Protein AF-A0A1Q8QVP6-F1 (afdb_monomer_lite)

pLDDT: mean 84.57, std 11.46, range [39.66, 97.0]

Radius of gyration: 28.81 Å; chains: 1; bounding box: 87×42×77 Å

Sequence (288 aa):
MLKLIISNTQKDEHGQQLAVHVELPAAEETLQKAAGEIGLSDFDNSGYEIIGHSFGKYEDLQNHIPGGANINELNLLAHKFKGFTEEQAEDFMSLLTDCGDITVKDLINKAYYLEDDSYEIWHGVTDLDELGHRFVEEKAPDLPEEIFENIDYEDVGYDVQSNDHGEFTNAGYIRNSNEVVDEVYDGTNLIDLIAKEREKQKSLKSKDGSLSKEDVMIKATIDGLTATAVEKACVLGVEATEDIGELRKTVAELIRFWSLDERWLEQFDMEVQTVMEGTVQQSGMQIN

Foldseek 3Di:
DKKFKKWAPDAPPVRHIFIFIDDALDDQVSQCVRCVSRPHRGQADGRMFGPDIDDDLLRCCVVQAGRSARVLLVNLLRLLVVPDDPVLSVVLSQVVAPDDRDHSLNSNQSSVCSVVVQKDFPFPAAAQLSQLLVVCCVPPVPDDPVVSVVDPSSVSSVVVCVQQVWDGTPRHIMGGPDSDDDRPGPPPCSVVSVVVSVVVVVVVCVVVVDADPVRVVLLVVLVVLLVVLQVLCQPPQPVCPVVNVVSLVVSVCSCVVVVHDCVSSVVSVVSNVVNSVVVVVVVVVPPD

InterPro domains:
  IPR009899 Antirestriction [PF07275] (13-174)
  IPR041893 Antirestriction protein ArdA, domain 3 [G3DSA:1.10.10.1190] (121-176)

Structure (mmCIF, N/CA/C/O backbone):
data_AF-A0A1Q8QVP6-F1
#
_entry.id   AF-A0A1Q8QVP6-F1
#
loop_
_atom_site.group_PDB
_atom_site.id
_atom_site.type_symbol
_atom_site.label_atom_id
_atom_site.label_alt_id
_atom_site.label_comp_id
_atom_site.label_asym_id
_atom_site.label_entity_id
_atom_site.label_seq_id
_atom_site.pdbx_PDB_ins_code
_atom_site.Cartn_x
_atom_site.Cartn_y
_atom_site.Cartn_z
_atom_site.occupancy
_atom_site.B_iso_or_equiv
_atom_site.auth_seq_id
_atom_site.auth_comp_id
_atom_site.auth_asym_id
_atom_site.auth_atom_id
_atom_site.pdbx_PDB_model_num
ATOM 1 N N . MET A 1 1 ? 1.543 -7.885 5.898 1.00 80.62 1 MET A N 1
ATOM 2 C CA . MET A 1 1 ? 1.039 -6.898 6.876 1.00 80.62 1 MET A CA 1
ATOM 3 C C . MET A 1 1 ? 2.228 -6.092 7.336 1.00 80.62 1 MET A C 1
ATOM 5 O O . MET A 1 1 ? 3.244 -6.705 7.645 1.00 80.62 1 MET A O 1
ATOM 9 N N . LEU A 1 2 ? 2.116 -4.767 7.314 1.00 92.12 2 LEU A N 1
ATOM 10 C CA . LEU A 1 2 ? 3.185 -3.875 7.757 1.00 92.12 2 LEU A CA 1
ATOM 11 C C . LEU A 1 2 ? 2.999 -3.635 9.251 1.00 92.12 2 LEU A C 1
ATOM 13 O O . LEU A 1 2 ? 1.900 -3.290 9.677 1.00 92.12 2 LEU A O 1
ATOM 17 N N . LYS A 1 3 ? 4.033 -3.850 10.057 1.00 95.12 3 LYS A N 1
ATOM 18 C CA . LYS A 1 3 ? 3.974 -3.598 11.498 1.00 95.12 3 LYS A CA 1
ATOM 19 C C . LYS A 1 3 ? 4.848 -2.410 11.830 1.00 95.12 3 LYS A C 1
ATOM 21 O O . LYS A 1 3 ? 5.971 -2.332 11.345 1.00 95.12 3 LYS A O 1
ATOM 26 N N . LEU A 1 4 ? 4.338 -1.522 12.668 1.00 95.88 4 LEU A N 1
ATOM 27 C CA . LEU A 1 4 ? 4.992 -0.283 13.064 1.00 95.88 4 LEU A CA 1
ATOM 28 C C . LEU A 1 4 ? 4.988 -0.154 14.588 1.00 95.88 4 LEU A C 1
ATOM 30 O O . LEU A 1 4 ? 4.057 -0.601 15.263 1.00 95.88 4 LEU A O 1
ATOM 34 N N . ILE A 1 5 ? 6.028 0.480 15.119 1.00 96.44 5 ILE A N 1
ATOM 35 C CA . ILE A 1 5 ? 6.085 1.007 16.479 1.00 96.44 5 ILE A CA 1
ATOM 36 C C . ILE A 1 5 ? 6.082 2.522 16.348 1.00 96.44 5 ILE A C 1
ATOM 38 O O . ILE A 1 5 ? 7.025 3.103 15.813 1.00 96.44 5 ILE A O 1
ATOM 42 N N . ILE A 1 6 ? 5.015 3.149 16.825 1.00 95.62 6 ILE A N 1
ATOM 43 C CA . ILE A 1 6 ? 4.796 4.587 16.703 1.00 95.62 6 ILE A CA 1
ATOM 44 C C . ILE A 1 6 ? 4.927 5.198 18.087 1.00 95.62 6 ILE A C 1
ATOM 46 O O . ILE A 1 6 ? 4.271 4.746 19.023 1.00 95.62 6 ILE A O 1
ATOM 50 N N . SER A 1 7 ? 5.762 6.222 18.219 1.00 95.56 7 SER A N 1
ATOM 51 C CA . SER A 1 7 ? 5.951 6.966 19.459 1.00 95.56 7 SER A CA 1
ATOM 52 C C . SER A 1 7 ? 5.411 8.375 19.328 1.00 95.56 7 SER A C 1
ATOM 54 O O . SER A 1 7 ? 5.628 9.030 18.314 1.00 95.56 7 SER A O 1
ATOM 56 N N . ASN A 1 8 ? 4.810 8.898 20.395 1.00 94.44 8 ASN A N 1
ATOM 57 C CA . ASN A 1 8 ? 4.613 10.339 20.508 1.00 94.44 8 ASN A CA 1
ATOM 58 C C . ASN A 1 8 ? 5.993 11.021 20.617 1.00 94.44 8 ASN A C 1
ATOM 60 O O . ASN A 1 8 ? 6.889 10.520 21.307 1.00 94.44 8 ASN A O 1
ATOM 64 N N . THR A 1 9 ? 6.182 12.132 19.906 1.00 92.19 9 THR A N 1
ATOM 65 C CA . THR A 1 9 ? 7.401 12.962 19.977 1.00 92.19 9 THR A CA 1
ATOM 66 C C . THR A 1 9 ? 7.457 13.769 21.270 1.00 92.19 9 THR A C 1
ATOM 68 O O . THR A 1 9 ? 8.537 14.128 21.739 1.00 92.19 9 THR A O 1
ATOM 71 N N . GLN A 1 10 ? 6.295 14.055 21.860 1.00 89.00 10 GLN A N 1
ATOM 72 C CA . GLN A 1 10 ? 6.171 14.692 23.159 1.00 89.00 10 GLN A CA 1
ATOM 73 C C . GLN A 1 10 ? 6.117 13.635 24.260 1.00 89.00 10 GLN A C 1
ATOM 75 O O . GLN A 1 10 ? 5.559 12.549 24.101 1.00 89.00 10 GLN A O 1
ATOM 80 N N . LYS A 1 11 ? 6.700 13.979 25.407 1.00 87.12 11 LYS A N 1
ATOM 81 C CA . LYS A 1 11 ? 6.573 13.188 26.630 1.00 87.12 11 LYS A CA 1
ATOM 82 C C . LYS A 1 11 ? 5.266 13.529 27.331 1.00 87.12 11 LYS A C 1
ATOM 84 O O . LYS A 1 11 ? 4.808 14.669 27.257 1.00 87.12 11 LYS A O 1
ATOM 89 N N . ASP A 1 12 ? 4.707 12.556 28.035 1.00 83.81 12 ASP A N 1
ATOM 90 C CA . ASP A 1 12 ? 3.532 12.774 28.871 1.00 83.81 12 ASP A CA 1
ATOM 91 C C . ASP A 1 12 ? 3.844 13.641 30.110 1.00 83.81 12 ASP A C 1
ATOM 93 O O . ASP A 1 12 ? 4.978 14.076 30.347 1.00 83.81 12 ASP A O 1
ATOM 97 N N . GLU A 1 13 ? 2.824 13.885 30.934 1.00 82.38 13 GLU A N 1
ATOM 98 C CA . GLU A 1 13 ? 2.935 14.662 32.176 1.00 82.38 13 GLU A CA 1
ATOM 99 C C . GLU A 1 13 ? 3.909 14.065 33.213 1.00 82.38 13 GLU A C 1
ATOM 101 O O . GLU A 1 13 ? 4.341 14.760 34.136 1.00 82.38 13 GLU A O 1
ATOM 106 N N . HIS A 1 14 ? 4.302 12.800 33.046 1.00 84.31 14 HIS A N 1
ATOM 107 C CA . HIS A 1 14 ? 5.267 12.088 33.881 1.00 84.31 14 HIS A CA 1
ATOM 108 C C . HIS A 1 14 ? 6.666 12.003 33.249 1.00 84.31 14 HIS A C 1
ATOM 110 O O . HIS A 1 14 ? 7.584 11.439 33.849 1.00 84.31 14 HIS A O 1
ATOM 116 N N . GLY A 1 15 ? 6.867 12.595 32.068 1.00 84.19 15 GLY A N 1
ATOM 117 C CA . GLY A 1 15 ? 8.133 12.547 31.341 1.00 84.19 15 GLY A CA 1
ATOM 118 C C . GLY A 1 15 ? 8.397 11.208 30.642 1.00 84.19 15 GLY A C 1
ATOM 119 O O . GLY A 1 15 ? 9.533 10.971 30.209 1.00 84.19 15 GLY A O 1
ATOM 120 N N . GLN A 1 16 ? 7.388 10.342 30.537 1.00 86.81 16 GLN A N 1
ATOM 121 C CA . GLN A 1 16 ? 7.454 9.072 29.829 1.00 86.81 16 GLN A CA 1
ATOM 122 C C . GLN A 1 16 ? 7.145 9.280 28.343 1.00 86.81 16 GLN A C 1
ATOM 124 O O . GLN A 1 16 ? 6.298 10.084 27.956 1.00 86.81 16 GLN A O 1
ATOM 129 N N . GLN A 1 17 ? 7.879 8.562 27.496 1.00 89.94 17 GLN A N 1
ATOM 130 C CA . GLN A 1 17 ? 7.639 8.537 26.061 1.00 89.94 17 GLN A CA 1
ATOM 131 C C . GLN A 1 17 ? 6.725 7.355 25.745 1.00 89.94 17 GLN A C 1
ATOM 133 O O . GLN A 1 17 ? 7.079 6.205 26.018 1.00 89.94 17 GLN A O 1
ATOM 138 N N . LEU A 1 18 ? 5.524 7.657 25.254 1.00 94.50 18 LEU A N 1
ATOM 139 C CA . LEU A 1 18 ? 4.501 6.661 24.955 1.00 94.50 18 LEU A CA 1
ATOM 140 C C . LEU A 1 18 ? 4.685 6.133 23.534 1.00 94.50 18 LEU A C 1
ATOM 142 O O . LEU A 1 18 ? 4.889 6.915 22.605 1.00 94.50 18 LEU A O 1
ATOM 146 N N . ALA A 1 19 ? 4.578 4.814 23.383 1.00 95.75 19 ALA A N 1
ATOM 147 C CA . ALA A 1 19 ? 4.656 4.129 22.103 1.00 95.75 19 ALA A CA 1
ATOM 148 C C . ALA A 1 19 ? 3.575 3.048 21.985 1.00 95.75 19 ALA A C 1
ATOM 150 O O . ALA A 1 19 ? 3.194 2.435 22.983 1.00 95.75 19 ALA A O 1
ATOM 151 N N . VAL A 1 20 ? 3.113 2.810 20.760 1.00 96.94 20 VAL A N 1
ATOM 152 C CA . VAL A 1 20 ? 2.063 1.845 20.422 1.00 96.94 20 VAL A CA 1
ATOM 153 C C . VAL A 1 20 ? 2.466 1.013 19.211 1.00 96.94 20 VAL A C 1
ATOM 155 O O . VAL A 1 20 ? 3.161 1.483 18.308 1.00 96.94 20 VAL A O 1
ATOM 158 N N . HIS A 1 21 ? 2.021 -0.240 19.197 1.00 96.81 21 HIS A N 1
ATOM 159 C CA . HIS A 1 21 ? 2.148 -1.117 18.041 1.00 96.81 21 HIS A CA 1
ATOM 160 C C . HIS A 1 21 ? 0.944 -0.949 17.119 1.00 96.81 21 HIS A C 1
ATOM 162 O O . HIS A 1 21 ? -0.197 -1.051 17.566 1.00 96.81 21 HIS A O 1
ATOM 168 N N . VAL A 1 22 ? 1.200 -0.758 15.828 1.00 95.25 22 VAL A N 1
ATOM 169 C CA . VAL A 1 22 ? 0.161 -0.671 14.799 1.00 95.25 22 VAL A CA 1
ATOM 170 C C . VAL A 1 22 ? 0.442 -1.701 13.714 1.00 95.25 22 VAL A C 1
ATOM 172 O O . VAL A 1 22 ? 1.568 -1.822 13.232 1.00 95.25 22 VAL A O 1
ATOM 175 N N . GLU A 1 23 ? -0.586 -2.456 13.333 1.00 94.12 23 GLU A N 1
ATOM 176 C CA . GLU A 1 23 ? -0.538 -3.386 12.204 1.00 94.12 23 GLU A CA 1
ATOM 177 C C . GLU A 1 23 ? -1.397 -2.837 11.066 1.00 94.12 23 GLU A C 1
ATOM 179 O O . GLU A 1 23 ? -2.570 -2.542 11.269 1.00 94.12 23 GLU A O 1
ATOM 184 N N . LEU A 1 24 ? -0.812 -2.705 9.876 1.00 92.62 24 LEU A N 1
ATOM 185 C CA . LEU A 1 24 ? -1.465 -2.195 8.677 1.00 92.62 24 LEU A CA 1
ATOM 186 C C . LEU A 1 24 ? -1.683 -3.327 7.644 1.00 92.62 24 LEU A C 1
ATOM 188 O O . LEU A 1 24 ? -0.819 -4.211 7.489 1.00 92.62 24 LEU A O 1
ATOM 192 N N . PRO A 1 25 ? -2.797 -3.298 6.888 1.00 91.62 25 PRO A N 1
ATOM 193 C CA . PRO A 1 25 ? -3.835 -2.266 6.923 1.00 91.62 25 PRO A CA 1
ATOM 194 C C . PRO A 1 25 ? -4.744 -2.359 8.163 1.00 91.62 25 PRO A C 1
ATOM 196 O O . PRO A 1 25 ? -5.068 -3.456 8.615 1.00 91.62 25 PRO A O 1
ATOM 199 N N . ALA A 1 26 ? -5.180 -1.209 8.676 1.00 87.94 26 ALA A N 1
ATOM 200 C CA . ALA A 1 26 ? -6.032 -1.047 9.850 1.00 87.94 26 ALA A CA 1
ATOM 201 C C . ALA A 1 26 ? -7.291 -0.225 9.539 1.00 87.94 26 ALA A C 1
ATOM 203 O O . ALA A 1 26 ? -7.288 0.689 8.706 1.00 87.94 26 ALA A O 1
ATOM 204 N N . ALA A 1 27 ? -8.373 -0.526 10.262 1.00 86.00 27 ALA A N 1
ATOM 205 C CA . ALA A 1 27 ? -9.567 0.307 10.264 1.00 86.00 27 ALA A CA 1
ATOM 206 C C . ALA A 1 27 ? -9.292 1.656 10.947 1.00 86.00 27 ALA A C 1
ATOM 208 O O . ALA A 1 27 ? -8.459 1.760 11.848 1.00 86.00 27 ALA A O 1
ATOM 209 N N . GLU A 1 28 ? -10.045 2.678 10.551 1.00 85.38 28 GLU A N 1
ATOM 210 C CA . GLU A 1 28 ? -9.923 4.039 11.087 1.00 85.38 28 GLU A CA 1
ATOM 211 C C . GLU A 1 28 ? -10.098 4.082 12.607 1.00 85.38 28 GLU A C 1
ATOM 213 O O . GLU A 1 28 ? -9.288 4.678 13.302 1.00 85.38 28 GLU A O 1
ATOM 218 N N . GLU A 1 29 ? -11.068 3.343 13.147 1.00 85.00 29 GLU A N 1
ATOM 219 C CA . GLU A 1 29 ? -11.286 3.228 14.593 1.00 85.00 29 GLU A CA 1
ATOM 220 C C . GLU A 1 29 ? -10.089 2.603 15.325 1.00 85.00 29 GLU A C 1
ATOM 222 O O . GLU A 1 29 ? -9.770 2.983 16.452 1.00 85.00 29 GLU A O 1
ATOM 227 N N . THR A 1 30 ? -9.400 1.648 14.688 1.00 89.81 30 THR A N 1
ATOM 228 C CA . THR A 1 30 ? -8.193 1.024 15.247 1.00 89.81 30 THR A CA 1
ATOM 229 C C . THR A 1 30 ? -7.036 2.017 15.283 1.00 89.81 30 THR A C 1
ATOM 231 O O . THR A 1 30 ? -6.349 2.104 16.299 1.00 89.81 30 THR A O 1
ATOM 234 N N . LEU A 1 31 ? -6.855 2.800 14.216 1.00 91.44 31 LEU A N 1
ATOM 235 C CA . LEU A 1 31 ? -5.852 3.866 14.169 1.00 91.44 31 LEU A CA 1
ATOM 236 C C . LEU A 1 31 ? -6.166 4.977 15.177 1.00 91.44 31 LEU A C 1
ATOM 238 O O . LEU A 1 31 ? -5.282 5.392 15.920 1.00 91.44 31 LEU A O 1
ATOM 242 N N . GLN A 1 32 ? -7.431 5.381 15.279 1.00 91.31 32 GLN A N 1
ATOM 243 C CA . GLN A 1 32 ? -7.917 6.366 16.244 1.00 91.31 32 GLN A CA 1
ATOM 244 C C . GLN A 1 32 ? -7.651 5.920 17.686 1.00 91.31 32 GLN A C 1
ATOM 246 O O . GLN A 1 32 ? -7.175 6.693 18.519 1.00 91.31 32 GLN A O 1
ATOM 251 N N . LYS A 1 33 ? -7.927 4.647 17.990 1.00 92.88 33 LYS A N 1
ATOM 252 C CA . LYS A 1 33 ? -7.638 4.065 19.301 1.00 92.88 33 LYS A CA 1
ATOM 253 C C . LYS A 1 33 ? -6.133 4.042 19.582 1.00 92.88 33 LYS A C 1
ATOM 255 O O . LYS A 1 33 ? -5.728 4.445 20.668 1.00 92.88 33 LYS A O 1
ATOM 260 N N . ALA A 1 34 ? -5.320 3.617 18.614 1.00 94.94 34 ALA A N 1
ATOM 261 C CA . ALA A 1 34 ? -3.866 3.580 18.757 1.00 94.94 34 ALA A CA 1
ATOM 262 C C . ALA A 1 34 ? -3.267 4.980 18.984 1.00 94.94 34 ALA A C 1
ATOM 264 O O . ALA A 1 34 ? -2.403 5.138 19.842 1.00 94.94 34 ALA A O 1
ATOM 265 N N . ALA A 1 35 ? -3.763 6.009 18.287 1.00 94.31 35 ALA A N 1
ATOM 266 C CA . ALA A 1 35 ? -3.373 7.399 18.530 1.00 94.31 35 ALA A CA 1
ATOM 267 C C . ALA A 1 35 ? -3.681 7.824 19.978 1.00 94.31 35 ALA A C 1
ATOM 269 O O . ALA A 1 35 ? -2.819 8.380 20.664 1.00 94.31 35 ALA A O 1
ATOM 270 N N . GLY A 1 36 ? -4.869 7.473 20.483 1.00 93.62 36 GLY A N 1
ATOM 271 C CA . GLY A 1 36 ? -5.269 7.744 21.864 1.00 93.62 36 GLY A CA 1
ATOM 272 C C . GLY A 1 36 ? -4.378 7.074 22.918 1.00 93.62 36 GLY A C 1
ATOM 273 O O . GLY A 1 36 ? -4.109 7.679 23.956 1.00 93.62 36 GLY A O 1
ATOM 274 N N . GLU A 1 37 ? -3.861 5.868 22.654 1.00 93.88 37 GLU A N 1
ATOM 275 C CA . GLU A 1 37 ? -2.951 5.147 23.565 1.00 93.88 37 GLU A CA 1
ATOM 276 C C . GLU A 1 37 ? -1.617 5.876 23.787 1.00 93.88 37 GLU A C 1
ATOM 278 O O . GLU A 1 37 ? -1.003 5.730 24.844 1.00 93.88 37 GLU A O 1
ATOM 283 N N . ILE A 1 38 ? -1.198 6.707 22.828 1.00 94.50 38 ILE A N 1
ATOM 284 C CA . ILE A 1 38 ? -0.002 7.552 22.941 1.00 94.50 38 ILE A CA 1
ATOM 285 C C . ILE A 1 38 ? -0.329 9.034 23.161 1.00 94.50 38 ILE A C 1
ATOM 287 O O . ILE A 1 38 ? 0.548 9.888 23.031 1.00 94.50 38 ILE A O 1
ATOM 291 N N . GLY A 1 39 ? -1.574 9.351 23.529 1.00 91.31 39 GLY A N 1
ATOM 292 C CA . GLY A 1 39 ? -2.000 10.703 23.899 1.00 91.31 39 GLY A CA 1
ATOM 293 C C . GLY A 1 39 ? -2.197 11.661 22.720 1.00 91.31 39 GLY A C 1
ATOM 294 O O . GLY A 1 39 ? -2.085 12.873 22.901 1.00 91.31 39 GLY A O 1
ATOM 295 N N . LEU A 1 40 ? -2.467 11.139 21.522 1.00 91.81 40 LEU A N 1
ATOM 296 C CA . LEU A 1 40 ? -2.760 11.917 20.317 1.00 91.81 40 LEU A CA 1
ATOM 297 C C . LEU A 1 40 ? -4.251 11.846 19.969 1.00 91.81 40 LEU A C 1
ATOM 299 O O . LEU A 1 40 ? -4.934 10.882 20.316 1.00 91.81 40 LEU A O 1
ATOM 303 N N . SER A 1 41 ? -4.762 12.870 19.278 1.00 89.25 41 SER A N 1
ATOM 304 C CA . SER A 1 41 ? -6.135 12.855 18.762 1.00 89.25 41 SER A CA 1
ATOM 305 C C . SER A 1 41 ? -6.281 11.948 17.549 1.00 89.25 41 SER A C 1
ATOM 307 O O . SER A 1 41 ? -7.301 11.292 17.428 1.00 89.25 41 SER A O 1
ATOM 309 N N . ASP A 1 42 ? -5.288 11.920 16.668 1.00 90.00 42 ASP A N 1
ATOM 310 C CA . ASP A 1 42 ? -5.282 11.211 15.385 1.00 90.00 42 ASP A CA 1
ATOM 311 C C . ASP A 1 42 ? -3.832 11.104 14.868 1.00 90.00 42 ASP A C 1
ATOM 313 O O . ASP A 1 42 ? -2.893 11.519 15.554 1.00 90.00 42 ASP A O 1
ATOM 317 N N . PHE A 1 43 ? -3.634 10.564 13.663 1.00 89.31 43 PHE A N 1
ATOM 318 C CA . PHE A 1 43 ? -2.328 10.510 12.991 1.00 89.31 43 PHE A CA 1
ATOM 319 C C . PHE A 1 43 ? -2.187 11.488 11.807 1.00 89.31 43 PHE A C 1
ATOM 321 O O . PHE A 1 43 ? -1.175 11.433 11.106 1.00 89.31 43 PHE A O 1
ATOM 328 N N . ASP A 1 44 ? -3.144 12.395 11.581 1.00 78.75 44 ASP A N 1
ATOM 329 C CA . ASP A 1 44 ? -3.177 13.248 10.383 1.00 78.75 44 ASP A CA 1
ATOM 330 C C . ASP A 1 44 ? -2.318 14.509 10.499 1.00 78.75 44 ASP A C 1
ATOM 332 O O . ASP A 1 44 ? -1.867 15.026 9.484 1.00 78.75 44 ASP A O 1
ATOM 336 N N . ASN A 1 45 ? -2.063 15.011 11.712 1.00 67.38 45 ASN A N 1
ATOM 337 C CA . ASN A 1 45 ? -1.197 16.182 11.948 1.00 67.38 45 ASN A CA 1
ATOM 338 C C . ASN A 1 45 ? -0.511 16.145 13.323 1.00 67.38 45 ASN A C 1
ATOM 340 O O . ASN A 1 45 ? -0.212 17.176 13.934 1.00 67.38 45 ASN A O 1
ATOM 344 N N . SER A 1 46 ? -0.295 14.943 13.842 1.00 70.12 46 SER A N 1
ATOM 345 C CA . SER A 1 46 ? 0.186 14.747 15.202 1.00 70.12 46 SER A CA 1
ATOM 346 C C . SER A 1 46 ? 1.701 14.590 15.261 1.00 70.12 46 SER A C 1
ATOM 348 O O . SER A 1 46 ? 2.320 14.013 14.373 1.00 70.12 46 SER A O 1
ATOM 350 N N . GLY A 1 47 ? 2.315 15.078 16.339 1.00 87.00 47 GLY A N 1
ATOM 351 C CA . GLY A 1 47 ? 3.746 14.912 16.578 1.00 87.00 47 GLY A CA 1
ATOM 352 C C . GLY A 1 47 ? 4.078 13.483 16.999 1.00 87.00 47 GLY A C 1
ATOM 353 O O . GLY A 1 47 ? 4.252 13.238 18.192 1.00 87.00 47 GLY A O 1
ATOM 354 N N . TYR A 1 48 ? 4.189 12.560 16.049 1.00 94.06 48 TYR A N 1
ATOM 355 C CA . TYR A 1 48 ? 4.681 11.197 16.258 1.00 94.06 48 TYR A CA 1
ATOM 356 C C . TYR A 1 48 ? 5.908 10.893 15.396 1.00 94.06 48 TYR A C 1
ATOM 358 O O . TYR A 1 48 ? 6.257 11.641 14.487 1.00 94.06 48 TYR A O 1
ATOM 366 N N . GLU A 1 49 ? 6.556 9.777 15.707 1.00 94.56 49 GLU A N 1
ATOM 367 C CA . GLU A 1 49 ? 7.645 9.205 14.927 1.00 94.56 49 GLU A CA 1
ATOM 368 C C . GLU A 1 49 ? 7.514 7.677 14.898 1.00 94.56 49 GLU A C 1
ATOM 370 O O . GLU A 1 49 ? 7.177 7.040 15.901 1.00 94.56 49 GLU A O 1
ATOM 375 N N . ILE A 1 50 ? 7.784 7.085 13.741 1.00 94.62 50 ILE A N 1
ATOM 376 C CA . ILE A 1 50 ? 7.962 5.650 13.558 1.00 94.62 50 ILE A CA 1
ATOM 377 C C . ILE A 1 50 ? 9.355 5.296 14.080 1.00 94.62 50 ILE A C 1
ATOM 379 O O . ILE A 1 50 ? 10.369 5.660 13.490 1.00 94.62 50 ILE A O 1
ATOM 383 N N . ILE A 1 51 ? 9.398 4.577 15.200 1.00 94.56 51 ILE A N 1
ATOM 384 C CA . ILE A 1 51 ? 10.637 4.203 15.901 1.00 94.56 51 ILE A CA 1
ATOM 385 C C . ILE A 1 51 ? 11.018 2.731 15.698 1.00 94.56 51 ILE A C 1
ATOM 387 O O . ILE A 1 51 ? 12.037 2.267 16.210 1.00 94.56 51 ILE A O 1
ATOM 391 N N . GLY A 1 52 ? 10.185 1.976 14.986 1.00 93.44 52 GLY A N 1
ATOM 392 C CA . GLY A 1 52 ? 10.455 0.593 14.630 1.00 93.44 52 GLY A CA 1
ATOM 393 C C . GLY A 1 52 ? 9.442 0.061 13.630 1.00 93.44 52 GLY A C 1
ATOM 394 O O . GLY A 1 52 ? 8.310 0.540 13.552 1.00 93.44 52 GLY A O 1
ATOM 395 N N . HIS A 1 53 ? 9.845 -0.958 12.885 1.00 94.19 53 HIS A N 1
ATOM 396 C CA . HIS A 1 53 ? 9.044 -1.544 11.820 1.00 94.19 53 HIS A CA 1
ATOM 397 C C . HIS A 1 53 ? 9.346 -3.031 11.640 1.00 94.19 53 HIS A C 1
ATOM 399 O O . HIS A 1 53 ? 10.364 -3.548 12.095 1.00 94.19 53 HIS A O 1
ATOM 405 N N . SER A 1 54 ? 8.423 -3.727 10.987 1.00 93.31 54 SER A N 1
ATOM 406 C CA . SER A 1 54 ? 8.620 -5.067 10.444 1.00 93.31 54 SER A CA 1
ATOM 407 C C . SER A 1 54 ? 7.710 -5.218 9.231 1.00 93.31 54 SER A C 1
ATOM 409 O O . SER A 1 54 ? 6.481 -5.200 9.364 1.00 93.31 54 SER A O 1
ATOM 411 N N . PHE A 1 55 ? 8.309 -5.331 8.045 1.00 91.75 55 PHE A N 1
ATOM 412 C CA . PHE A 1 55 ? 7.575 -5.336 6.776 1.00 91.75 55 PHE A CA 1
ATOM 413 C C . PHE A 1 55 ? 7.570 -6.703 6.087 1.00 91.75 55 PHE A C 1
ATOM 415 O O . PHE A 1 55 ? 6.817 -6.924 5.133 1.00 91.75 55 PHE A O 1
ATOM 422 N N . GLY A 1 56 ? 8.302 -7.675 6.632 1.00 88.12 56 GLY A N 1
ATOM 423 C CA . GLY A 1 56 ? 8.233 -9.062 6.188 1.00 88.12 56 GLY A CA 1
ATOM 424 C C . GLY A 1 56 ? 8.832 -9.200 4.795 1.00 88.12 56 GLY A C 1
ATOM 425 O O . GLY A 1 56 ? 10.016 -8.957 4.623 1.00 88.12 56 GLY A O 1
ATOM 426 N N . LYS A 1 57 ? 8.031 -9.583 3.792 1.00 86.75 57 LYS A N 1
ATOM 427 C CA . LYS A 1 57 ? 8.519 -9.669 2.402 1.00 86.75 57 LYS A CA 1
ATOM 428 C C . LYS A 1 57 ? 8.783 -8.310 1.746 1.00 86.75 57 LYS A C 1
ATOM 430 O O . LYS A 1 57 ? 9.438 -8.271 0.718 1.00 86.75 57 LYS A O 1
ATOM 435 N N . TYR A 1 58 ? 8.304 -7.223 2.348 1.00 90.06 58 TYR A N 1
ATOM 436 C CA . TYR A 1 58 ? 8.543 -5.862 1.872 1.00 90.06 58 TYR A CA 1
ATOM 437 C C . TYR A 1 58 ? 9.633 -5.153 2.693 1.00 90.06 58 TYR A C 1
ATOM 439 O O . TYR A 1 58 ? 9.524 -3.961 2.962 1.00 90.06 58 TYR A O 1
ATOM 447 N N . GLU A 1 59 ? 10.639 -5.883 3.185 1.00 87.19 59 GLU A N 1
ATOM 448 C CA . GLU A 1 59 ? 11.611 -5.353 4.154 1.00 87.19 59 GLU A CA 1
ATOM 449 C C . GLU A 1 59 ? 12.394 -4.143 3.623 1.00 87.19 59 GLU A C 1
ATOM 451 O O . GLU A 1 59 ? 12.636 -3.211 4.388 1.00 87.19 59 GLU A O 1
ATOM 456 N N . ASP A 1 60 ? 12.695 -4.081 2.320 1.00 85.88 60 ASP A N 1
ATOM 457 C CA . ASP A 1 60 ? 13.443 -2.954 1.737 1.00 85.88 60 ASP A CA 1
ATOM 458 C C . ASP A 1 60 ? 12.661 -1.632 1.741 1.00 85.88 60 ASP A C 1
ATOM 460 O O . ASP A 1 60 ? 13.273 -0.568 1.655 1.00 85.88 60 ASP A O 1
ATOM 464 N N . LEU A 1 61 ? 11.339 -1.654 1.979 1.00 88.50 61 LEU A N 1
ATOM 465 C CA . LEU A 1 61 ? 10.561 -0.433 2.229 1.00 88.50 61 LEU A CA 1
ATOM 466 C C . LEU A 1 61 ? 11.119 0.391 3.390 1.00 88.50 61 LEU A C 1
ATOM 468 O O . LEU A 1 61 ? 10.950 1.608 3.406 1.00 88.50 61 LEU A O 1
ATOM 472 N N . GLN A 1 62 ? 11.802 -0.236 4.351 1.00 87.06 62 GLN A N 1
ATOM 473 C CA . GLN A 1 62 ? 12.427 0.486 5.458 1.00 87.06 62 GLN A CA 1
ATOM 474 C C . GLN A 1 62 ? 13.440 1.539 5.002 1.00 87.06 62 GLN A C 1
ATOM 476 O O . GLN A 1 62 ? 13.643 2.528 5.698 1.00 87.06 62 GLN A O 1
ATOM 481 N N . ASN A 1 63 ? 14.056 1.344 3.833 1.00 86.31 63 ASN A N 1
ATOM 482 C CA . ASN A 1 63 ? 15.026 2.281 3.276 1.00 86.31 63 ASN A CA 1
ATOM 483 C C . ASN A 1 63 ? 14.347 3.534 2.699 1.00 86.31 63 ASN A C 1
ATOM 485 O O . ASN A 1 63 ? 15.013 4.538 2.460 1.00 86.31 63 ASN A O 1
ATOM 489 N N . HIS A 1 64 ? 13.025 3.482 2.509 1.00 87.19 64 HIS A N 1
ATOM 490 C CA . HIS A 1 64 ? 12.227 4.495 1.820 1.00 87.19 64 HIS A CA 1
ATOM 491 C C . HIS A 1 64 ? 11.118 5.100 2.697 1.00 87.19 64 HIS A C 1
ATOM 493 O O . HIS A 1 64 ? 10.445 6.042 2.285 1.00 87.19 64 HIS A O 1
ATOM 499 N N . ILE A 1 65 ? 10.909 4.581 3.913 1.00 89.06 65 ILE A N 1
ATOM 500 C CA . ILE A 1 65 ? 9.904 5.085 4.855 1.00 89.06 65 ILE A CA 1
ATOM 501 C C . ILE A 1 65 ? 10.599 5.956 5.910 1.00 89.06 65 ILE A C 1
ATOM 503 O O . ILE A 1 65 ? 11.243 5.426 6.818 1.00 89.06 65 ILE A O 1
ATOM 507 N N . PRO A 1 66 ? 10.478 7.295 5.835 1.00 87.56 66 PRO A N 1
ATOM 508 C CA . PRO A 1 66 ? 11.032 8.167 6.86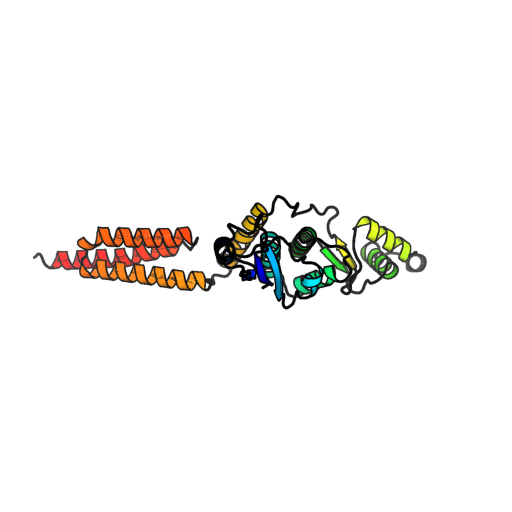1 1.00 87.56 66 PRO A CA 1
ATOM 509 C C . PRO A 1 66 ? 10.291 7.994 8.195 1.00 87.56 66 PRO A C 1
ATOM 511 O O . PRO A 1 66 ? 9.103 7.677 8.226 1.00 87.56 66 PRO A O 1
ATOM 514 N N . GLY A 1 67 ? 10.962 8.301 9.311 1.00 86.81 67 GLY A N 1
ATOM 515 C CA . GLY A 1 67 ? 10.358 8.228 10.650 1.00 86.81 67 GLY A CA 1
ATOM 516 C C . GLY A 1 67 ? 9.091 9.084 10.806 1.00 86.81 67 GLY A C 1
ATOM 517 O O . GLY A 1 67 ? 8.195 8.733 11.563 1.00 86.81 67 GLY A O 1
ATOM 518 N N . GLY A 1 68 ? 8.974 10.178 10.050 1.00 88.25 68 GLY A N 1
ATOM 519 C CA . GLY A 1 68 ? 7.783 11.034 10.011 1.00 88.25 68 GLY A CA 1
ATOM 520 C C . GLY A 1 68 ? 6.772 10.689 8.912 1.00 88.25 68 GLY A C 1
ATOM 521 O O . GLY A 1 68 ? 5.977 11.554 8.554 1.00 88.25 68 GLY A O 1
ATOM 522 N N . ALA A 1 69 ? 6.835 9.496 8.313 1.00 91.56 69 ALA A N 1
ATOM 523 C CA . ALA A 1 69 ? 5.899 9.096 7.264 1.00 91.56 69 ALA A CA 1
ATOM 524 C C . ALA A 1 69 ? 4.446 9.108 7.761 1.00 91.56 69 ALA A C 1
ATOM 526 O O . ALA A 1 69 ? 4.156 8.709 8.892 1.00 91.56 69 ALA A O 1
ATOM 527 N N . ASN A 1 70 ? 3.526 9.527 6.891 1.00 92.00 70 ASN A N 1
ATOM 528 C CA . ASN A 1 70 ? 2.112 9.594 7.220 1.00 92.00 70 ASN A CA 1
ATOM 529 C C . ASN A 1 70 ? 1.525 8.177 7.369 1.00 92.00 70 ASN A C 1
ATOM 531 O O . ASN A 1 70 ? 1.542 7.370 6.438 1.00 92.00 70 ASN A O 1
ATOM 535 N N . ILE A 1 71 ? 0.974 7.869 8.546 1.00 93.31 71 ILE A N 1
ATOM 536 C CA . ILE A 1 71 ? 0.427 6.535 8.848 1.00 93.31 71 ILE A CA 1
ATOM 537 C C . ILE A 1 71 ? -0.750 6.169 7.942 1.00 93.31 71 ILE A C 1
ATOM 539 O O . ILE A 1 71 ? -0.895 5.000 7.593 1.00 93.31 71 ILE A O 1
ATOM 543 N N . ASN A 1 72 ? -1.575 7.132 7.529 1.00 91.31 72 ASN A N 1
ATOM 544 C CA . ASN A 1 72 ? -2.707 6.882 6.640 1.00 91.31 72 ASN A CA 1
ATOM 545 C C . ASN A 1 72 ? -2.257 6.588 5.200 1.00 91.31 72 ASN A C 1
ATOM 547 O O . ASN A 1 72 ? -2.850 5.729 4.547 1.00 91.31 72 ASN A O 1
ATOM 551 N N . GLU A 1 73 ? -1.169 7.202 4.732 1.00 94.00 73 GLU A N 1
ATOM 552 C CA . GLU A 1 73 ? -0.523 6.836 3.463 1.00 94.00 73 GLU A CA 1
ATOM 553 C C . GLU A 1 73 ? 0.038 5.408 3.514 1.00 94.00 73 GLU A C 1
ATOM 555 O O . GLU A 1 73 ? -0.249 4.587 2.640 1.00 94.00 73 GLU A O 1
ATOM 560 N N . LEU A 1 74 ? 0.759 5.063 4.587 1.00 94.31 74 LEU A N 1
ATOM 561 C CA . LEU A 1 74 ? 1.239 3.693 4.802 1.00 94.31 74 LEU A CA 1
ATOM 562 C C . LEU A 1 74 ? 0.079 2.695 4.931 1.00 94.31 74 LEU A C 1
ATOM 564 O O . LEU A 1 74 ? 0.192 1.548 4.496 1.00 94.31 74 LEU A O 1
ATOM 568 N N . ASN A 1 75 ? -1.048 3.121 5.506 1.00 92.88 75 ASN A N 1
ATOM 569 C CA . ASN A 1 75 ? -2.251 2.306 5.619 1.00 92.88 75 ASN A CA 1
ATOM 570 C C . ASN A 1 75 ? -2.865 2.021 4.242 1.00 92.88 75 ASN A C 1
ATOM 572 O O . ASN A 1 75 ? -3.233 0.878 3.962 1.00 92.88 75 ASN A O 1
ATOM 576 N N . LEU A 1 76 ? -2.930 3.028 3.364 1.00 92.44 76 LEU A N 1
ATOM 577 C CA . LEU A 1 76 ? -3.364 2.860 1.976 1.00 92.44 76 LEU A CA 1
ATOM 578 C C . LEU A 1 76 ? -2.433 1.906 1.216 1.00 92.44 76 LEU A C 1
ATOM 580 O O . LEU A 1 76 ? -2.908 0.971 0.571 1.00 92.44 76 LEU A O 1
ATOM 584 N N . LEU A 1 77 ? -1.117 2.081 1.343 1.00 93.62 77 LEU A N 1
ATOM 585 C CA . LEU A 1 77 ? -0.134 1.194 0.718 1.00 93.62 77 LEU A CA 1
ATOM 586 C C . LEU A 1 77 ? -0.297 -0.260 1.200 1.00 93.62 77 LEU A C 1
ATOM 588 O O . LEU A 1 77 ? -0.331 -1.197 0.402 1.00 93.62 77 LEU A O 1
ATOM 592 N N . ALA A 1 78 ? -0.498 -0.464 2.504 1.00 92.38 78 ALA A N 1
ATOM 593 C CA . ALA A 1 78 ? -0.748 -1.788 3.065 1.00 92.38 78 ALA A CA 1
ATOM 594 C C . ALA A 1 78 ? -2.063 -2.415 2.567 1.00 92.38 78 ALA A C 1
ATOM 596 O O . ALA A 1 78 ? -2.144 -3.639 2.422 1.00 92.38 78 ALA A O 1
ATOM 597 N N . HIS A 1 79 ? -3.089 -1.600 2.299 1.00 88.75 79 HIS A N 1
ATOM 598 C CA . HIS A 1 79 ? -4.320 -2.065 1.669 1.00 88.75 79 HIS A CA 1
ATOM 599 C C . HIS A 1 79 ? -4.060 -2.587 0.250 1.00 88.75 79 HIS A C 1
ATOM 601 O O . HIS A 1 79 ? -4.525 -3.684 -0.060 1.00 88.75 79 HIS A O 1
ATOM 607 N N . LYS A 1 80 ? -3.259 -1.878 -0.557 1.00 89.75 80 LYS A N 1
ATOM 608 C CA . LYS A 1 80 ? -2.859 -2.311 -1.909 1.00 89.75 80 LYS A CA 1
ATOM 609 C C . LYS A 1 80 ? -2.109 -3.640 -1.888 1.00 89.75 80 LYS A C 1
ATOM 611 O O . LYS A 1 80 ? -2.493 -4.578 -2.580 1.00 89.75 80 LYS A O 1
ATOM 616 N N . PHE A 1 81 ? -1.133 -3.785 -0.993 1.00 90.25 81 PHE A N 1
ATOM 617 C CA . PHE A 1 81 ? -0.363 -5.028 -0.848 1.00 90.25 81 PHE A CA 1
ATOM 618 C C . PHE A 1 81 ? -1.193 -6.259 -0.486 1.00 90.25 81 PHE A C 1
ATOM 620 O O . PHE A 1 81 ? -0.720 -7.382 -0.646 1.00 90.25 81 PHE A O 1
ATOM 627 N N . LYS A 1 82 ? -2.405 -6.080 0.046 1.00 86.50 82 LYS A N 1
ATOM 628 C CA . LYS A 1 82 ? -3.314 -7.191 0.337 1.00 86.50 82 LYS A CA 1
ATOM 629 C C . LYS A 1 82 ? -3.944 -7.771 -0.934 1.00 86.50 82 LYS A C 1
ATOM 631 O O . LYS A 1 82 ? -4.315 -8.941 -0.918 1.00 86.50 82 LYS A O 1
ATOM 636 N N . GLY A 1 83 ? -4.085 -6.961 -1.984 1.00 81.75 83 GLY A N 1
ATOM 637 C CA . GLY A 1 83 ? -4.600 -7.377 -3.289 1.00 81.75 83 GLY A CA 1
ATOM 638 C C . GLY A 1 83 ? -3.539 -7.973 -4.216 1.00 81.75 83 GLY A C 1
ATOM 639 O O . GLY A 1 83 ? -3.905 -8.620 -5.190 1.00 81.75 83 GLY A O 1
ATOM 640 N N . PHE A 1 84 ? -2.253 -7.790 -3.906 1.00 86.62 84 PHE A N 1
ATOM 641 C CA . PHE A 1 84 ? -1.153 -8.222 -4.767 1.00 86.62 84 PHE A CA 1
ATOM 642 C C . PHE A 1 84 ? -1.022 -9.744 -4.857 1.00 86.62 84 PHE A C 1
ATOM 644 O O . PHE A 1 84 ? -1.104 -10.459 -3.850 1.00 86.62 84 PHE A O 1
ATOM 651 N N . THR A 1 85 ? -0.724 -10.223 -6.065 1.00 86.19 85 THR A N 1
ATOM 652 C CA . THR A 1 85 ? -0.172 -11.562 -6.297 1.00 86.19 85 THR A CA 1
ATOM 653 C C . THR A 1 85 ? 1.266 -11.664 -5.760 1.00 86.19 85 THR A C 1
ATOM 655 O O . THR A 1 85 ? 1.853 -10.684 -5.294 1.00 86.19 85 THR A O 1
ATOM 658 N N . GLU A 1 86 ? 1.846 -12.869 -5.761 1.00 84.94 86 GLU A N 1
ATOM 659 C CA . GLU A 1 86 ? 3.270 -13.029 -5.418 1.00 84.94 86 GLU A CA 1
ATOM 660 C C . GLU A 1 86 ? 4.170 -12.309 -6.428 1.00 84.94 86 GLU A C 1
ATOM 662 O O . GLU A 1 86 ? 5.044 -11.563 -6.005 1.00 84.94 86 GLU A O 1
ATOM 667 N N . GLU A 1 87 ? 3.864 -12.433 -7.720 1.00 83.31 87 GLU A N 1
ATOM 668 C CA . GLU A 1 87 ? 4.549 -11.748 -8.825 1.00 83.31 87 GLU A CA 1
ATOM 669 C C . GLU A 1 87 ? 4.486 -10.222 -8.673 1.00 83.31 87 GLU A C 1
ATOM 671 O O . GLU A 1 87 ? 5.521 -9.580 -8.571 1.00 83.31 87 GLU A O 1
ATOM 676 N N . GLN A 1 88 ? 3.298 -9.642 -8.462 1.00 85.75 88 GLN A N 1
ATOM 677 C CA . GLN A 1 88 ? 3.158 -8.195 -8.234 1.00 85.75 88 GLN A CA 1
ATOM 678 C C . GLN A 1 88 ? 3.931 -7.705 -7.001 1.00 85.75 88 GLN A C 1
ATOM 680 O O . GLN A 1 88 ? 4.385 -6.563 -6.958 1.00 85.75 88 GLN A O 1
ATOM 685 N N . ALA A 1 89 ? 4.071 -8.542 -5.968 1.00 88.06 89 ALA A N 1
ATOM 686 C CA . ALA A 1 89 ? 4.874 -8.193 -4.803 1.00 88.06 89 ALA A CA 1
ATOM 687 C C . ALA A 1 89 ? 6.379 -8.214 -5.116 1.00 88.06 89 ALA A C 1
ATOM 689 O O . ALA A 1 89 ? 7.096 -7.345 -4.628 1.00 88.06 89 ALA A O 1
ATOM 690 N N . GLU A 1 90 ? 6.852 -9.177 -5.908 1.00 84.69 90 GLU A N 1
ATOM 691 C CA . GLU A 1 90 ? 8.245 -9.251 -6.374 1.00 84.69 90 GLU A CA 1
ATOM 692 C C . GLU A 1 90 ? 8.581 -8.093 -7.323 1.00 84.69 90 GLU A C 1
ATOM 694 O O . GLU A 1 90 ? 9.602 -7.422 -7.148 1.00 84.69 90 GLU A O 1
ATOM 699 N N . ASP A 1 91 ? 7.676 -7.783 -8.247 1.00 82.06 91 ASP A N 1
ATOM 700 C CA . ASP A 1 91 ? 7.763 -6.653 -9.172 1.00 82.06 91 ASP A CA 1
ATOM 701 C C . ASP A 1 91 ? 7.817 -5.322 -8.422 1.00 82.06 91 ASP A C 1
ATOM 703 O O . ASP A 1 91 ? 8.675 -4.477 -8.684 1.00 82.06 91 ASP A O 1
ATOM 707 N N . PHE A 1 92 ? 6.954 -5.158 -7.414 1.00 87.38 92 PHE A N 1
ATOM 708 C CA . PHE A 1 92 ? 6.963 -3.975 -6.562 1.00 87.38 92 PHE A CA 1
ATOM 709 C C . PHE A 1 92 ? 8.289 -3.805 -5.824 1.00 87.38 92 PHE A C 1
ATOM 711 O O . PHE A 1 92 ? 8.775 -2.687 -5.723 1.00 87.38 92 PHE A O 1
ATOM 718 N N . MET A 1 93 ? 8.897 -4.881 -5.320 1.00 86.00 93 MET A N 1
ATOM 719 C CA . MET A 1 93 ? 10.204 -4.790 -4.658 1.00 86.00 93 MET A CA 1
ATOM 720 C C . MET A 1 93 ? 11.335 -4.505 -5.650 1.00 86.00 93 MET A C 1
ATOM 722 O O . MET A 1 93 ? 12.261 -3.752 -5.343 1.00 86.00 93 MET A O 1
ATOM 726 N N . SER A 1 94 ? 11.234 -5.041 -6.862 1.00 79.88 94 SER A N 1
ATOM 727 C CA . SER A 1 94 ? 12.199 -4.787 -7.933 1.00 79.88 94 SER A CA 1
ATOM 728 C C . SER A 1 94 ? 12.195 -3.317 -8.350 1.00 79.88 94 SER A C 1
ATOM 730 O O . SER A 1 94 ? 13.263 -2.720 -8.485 1.00 79.88 94 SER A O 1
ATOM 732 N N . LEU A 1 95 ? 11.010 -2.698 -8.402 1.00 77.75 95 LEU A N 1
ATOM 733 C CA . LEU A 1 95 ? 10.826 -1.258 -8.604 1.00 77.75 95 LEU A CA 1
ATOM 734 C C . LEU A 1 95 ? 11.518 -0.374 -7.558 1.00 77.75 95 LEU A C 1
ATOM 736 O O . LEU A 1 95 ? 11.660 0.818 -7.809 1.00 77.75 95 LEU A O 1
ATOM 740 N N . LEU A 1 96 ? 11.909 -0.903 -6.394 1.00 79.56 96 LEU A N 1
ATOM 741 C CA . LEU A 1 96 ? 12.560 -0.126 -5.333 1.00 79.56 96 LEU A CA 1
ATOM 742 C C . LEU A 1 96 ? 14.085 -0.219 -5.359 1.00 79.56 96 LEU A C 1
ATOM 744 O O . LEU A 1 96 ? 14.743 0.593 -4.715 1.00 79.56 96 LEU A O 1
ATOM 748 N N . THR A 1 97 ? 14.659 -1.196 -6.068 1.00 67.25 97 THR A N 1
ATOM 749 C CA . THR A 1 97 ? 16.058 -1.584 -5.827 1.00 67.25 97 THR A CA 1
ATOM 750 C C . THR A 1 97 ? 17.081 -0.533 -6.286 1.00 67.25 97 THR A C 1
ATOM 752 O O . THR A 1 97 ? 18.159 -0.465 -5.705 1.00 67.25 97 THR A O 1
ATOM 755 N N . ASP A 1 98 ? 16.718 0.345 -7.226 1.00 61.44 98 ASP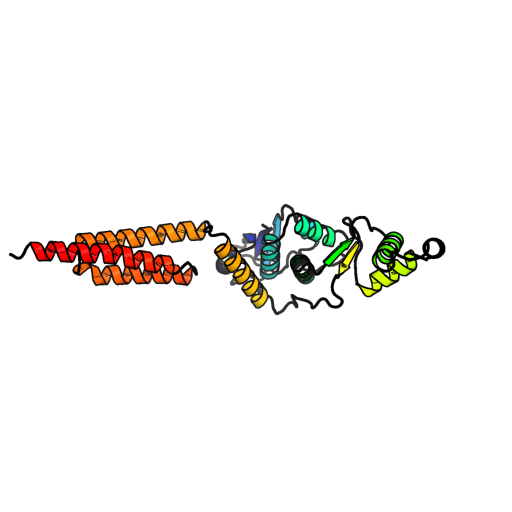 A N 1
ATOM 756 C CA . ASP A 1 98 ? 17.587 1.423 -7.732 1.00 61.44 98 ASP A CA 1
ATOM 757 C C . ASP A 1 98 ? 16.886 2.793 -7.789 1.00 61.44 98 ASP A C 1
ATOM 759 O O . ASP A 1 98 ? 17.346 3.731 -8.443 1.00 61.44 98 ASP A O 1
ATOM 763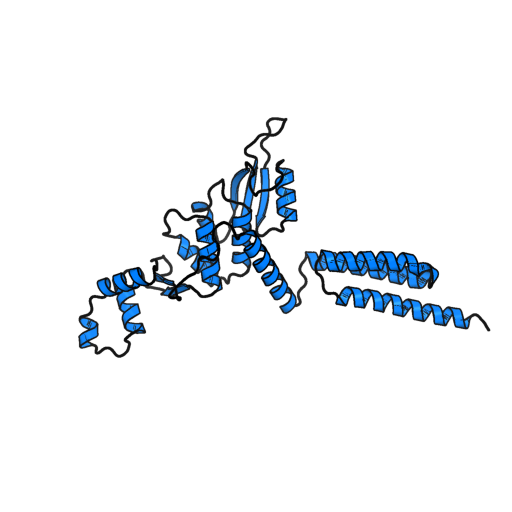 N N . CYS A 1 99 ? 15.769 2.940 -7.073 1.00 62.09 99 CYS A N 1
ATOM 764 C CA . CYS A 1 99 ? 15.142 4.245 -6.909 1.00 62.09 99 CYS A CA 1
ATOM 765 C C . CYS A 1 99 ? 16.013 5.133 -6.011 1.00 62.09 99 CYS A C 1
ATOM 767 O O . CYS A 1 99 ? 16.470 4.710 -4.948 1.00 62.09 99 CYS A O 1
ATOM 769 N N . GLY A 1 100 ? 16.226 6.381 -6.437 1.00 66.75 100 GLY A N 1
ATOM 770 C CA . GLY A 1 100 ? 16.823 7.421 -5.600 1.00 66.75 100 GLY A CA 1
ATOM 771 C C . GLY A 1 100 ? 15.905 7.819 -4.437 1.00 66.75 100 GLY A C 1
ATOM 772 O O . GLY A 1 100 ? 15.222 6.992 -3.835 1.00 66.75 100 GLY A O 1
ATOM 773 N N . ASP A 1 101 ? 15.858 9.111 -4.114 1.00 75.56 101 ASP A N 1
ATOM 774 C CA . ASP A 1 101 ? 14.917 9.611 -3.109 1.00 75.56 101 ASP A CA 1
ATOM 775 C C . ASP A 1 101 ? 13.472 9.391 -3.591 1.00 75.56 101 ASP A C 1
ATOM 777 O O . ASP A 1 101 ? 12.978 10.108 -4.459 1.00 75.56 101 ASP A O 1
ATOM 781 N N . ILE A 1 102 ? 12.805 8.386 -3.025 1.00 83.75 102 ILE A N 1
ATOM 782 C CA . ILE A 1 102 ? 11.414 8.035 -3.317 1.00 83.75 102 ILE A CA 1
ATOM 783 C C . ILE A 1 102 ? 10.531 8.397 -2.124 1.00 83.75 102 ILE A C 1
ATOM 785 O O . ILE A 1 102 ? 10.868 8.129 -0.968 1.00 83.75 102 ILE A O 1
ATOM 789 N N . THR A 1 103 ? 9.394 9.030 -2.392 1.00 89.00 103 THR A N 1
ATOM 790 C CA . THR A 1 103 ? 8.437 9.413 -1.351 1.00 89.00 103 THR A CA 1
ATOM 791 C C . THR A 1 103 ? 7.379 8.331 -1.142 1.00 89.00 103 THR A C 1
ATOM 793 O O . THR A 1 103 ? 7.133 7.496 -2.011 1.00 89.00 103 THR A O 1
ATOM 796 N N . VAL A 1 104 ? 6.670 8.363 -0.007 1.00 92.00 104 VAL A N 1
ATOM 797 C CA . VAL A 1 104 ? 5.526 7.458 0.227 1.00 92.00 104 VAL A CA 1
ATOM 798 C C . VAL A 1 104 ? 4.436 7.646 -0.836 1.00 92.00 104 VAL A C 1
ATOM 800 O O . VAL A 1 104 ? 3.800 6.677 -1.248 1.00 92.00 104 VAL A O 1
ATOM 803 N N . LYS A 1 105 ? 4.272 8.872 -1.346 1.00 91.56 105 LYS A N 1
ATOM 804 C CA . LYS A 1 105 ? 3.386 9.172 -2.473 1.00 91.56 105 LYS A CA 1
ATOM 805 C C . LYS A 1 105 ? 3.783 8.391 -3.731 1.00 91.56 105 LYS A C 1
ATOM 807 O O . LYS A 1 105 ? 2.920 7.787 -4.367 1.00 91.56 105 LYS A O 1
ATOM 812 N N . ASP A 1 106 ? 5.069 8.359 -4.067 1.00 88.56 106 ASP A N 1
ATOM 813 C CA . ASP A 1 106 ? 5.575 7.618 -5.229 1.00 88.56 106 ASP A CA 1
ATOM 814 C C . ASP A 1 106 ? 5.385 6.106 -5.053 1.00 88.56 106 ASP A C 1
ATOM 816 O O . ASP A 1 106 ? 4.962 5.425 -5.986 1.00 88.56 106 ASP A O 1
ATOM 820 N N . LEU A 1 107 ? 5.610 5.587 -3.837 1.00 92.06 107 LEU A N 1
ATOM 821 C CA . LEU A 1 107 ? 5.345 4.184 -3.496 1.00 92.06 107 LEU A CA 1
ATOM 822 C C . LEU A 1 107 ? 3.872 3.815 -3.714 1.00 92.06 107 LEU A C 1
ATOM 824 O O . LEU A 1 107 ? 3.576 2.765 -4.284 1.00 92.06 107 LEU A O 1
ATOM 828 N N . ILE A 1 108 ? 2.942 4.675 -3.286 1.00 92.94 108 ILE A N 1
ATOM 829 C CA . ILE A 1 108 ? 1.504 4.470 -3.500 1.00 92.94 108 ILE A CA 1
ATOM 830 C C . ILE A 1 108 ? 1.191 4.437 -4.994 1.00 92.94 108 ILE A C 1
ATOM 832 O O . ILE A 1 108 ? 0.517 3.514 -5.446 1.00 92.94 108 ILE A O 1
ATOM 836 N N . ASN A 1 109 ? 1.692 5.404 -5.762 1.00 89.00 109 ASN A N 1
ATOM 837 C CA . ASN A 1 109 ? 1.463 5.466 -7.203 1.00 89.00 109 ASN A CA 1
ATOM 838 C C . ASN A 1 109 ? 2.006 4.220 -7.918 1.00 89.00 109 ASN A C 1
ATOM 840 O O . ASN A 1 109 ? 1.240 3.545 -8.603 1.00 89.00 109 ASN A O 1
ATOM 844 N N . LYS A 1 110 ? 3.260 3.820 -7.658 1.00 87.44 110 LYS A N 1
ATOM 845 C CA . LYS A 1 110 ? 3.838 2.567 -8.183 1.00 87.44 110 LYS A CA 1
ATOM 846 C C . LYS A 1 110 ? 2.971 1.348 -7.830 1.00 87.44 110 LYS A C 1
ATOM 848 O O . LYS A 1 110 ? 2.728 0.498 -8.683 1.00 87.44 110 LYS A O 1
ATOM 853 N N . ALA A 1 111 ? 2.427 1.289 -6.611 1.00 90.44 111 ALA A N 1
ATOM 854 C CA . ALA A 1 111 ? 1.527 0.209 -6.208 1.00 90.44 111 ALA A CA 1
ATOM 855 C C . ALA A 1 111 ? 0.166 0.228 -6.931 1.00 90.44 111 ALA A C 1
ATOM 857 O O . ALA A 1 111 ? -0.450 -0.823 -7.104 1.00 90.44 111 ALA A O 1
ATOM 858 N N . TYR A 1 112 ? -0.342 1.398 -7.328 1.00 87.75 112 TYR A N 1
ATOM 859 C CA . TYR A 1 112 ? -1.538 1.486 -8.167 1.00 87.75 112 TYR A CA 1
ATOM 860 C C . TYR A 1 112 ? -1.271 0.991 -9.575 1.00 87.75 112 TYR A C 1
ATOM 862 O O . TYR A 1 112 ? -2.052 0.200 -10.095 1.00 87.75 112 TYR A O 1
ATOM 870 N N . TYR A 1 113 ? -0.150 1.398 -10.152 1.00 83.38 113 TYR A N 1
ATOM 871 C CA . TYR A 1 113 ? 0.123 1.091 -11.539 1.00 83.38 113 TYR A CA 1
ATOM 872 C C . TYR A 1 113 ? 0.376 -0.401 -11.796 1.00 83.38 113 TYR A C 1
ATOM 874 O O . TYR A 1 113 ? -0.032 -0.911 -12.836 1.00 83.38 113 TYR A O 1
ATOM 882 N N . LEU A 1 114 ? 0.973 -1.112 -10.832 1.00 82.69 114 LEU A N 1
ATOM 883 C CA . LEU A 1 114 ? 1.100 -2.573 -10.886 1.00 82.69 114 LEU A CA 1
ATOM 884 C C . LEU A 1 114 ? -0.237 -3.314 -10.771 1.00 82.69 114 LEU A C 1
ATOM 886 O O . LEU A 1 114 ? -0.360 -4.427 -11.270 1.00 82.69 114 LEU A O 1
ATOM 890 N N . GLU A 1 115 ? -1.231 -2.747 -10.081 1.00 79.62 115 GLU A N 1
ATOM 891 C CA . GLU A 1 115 ? -2.529 -3.416 -9.938 1.00 79.62 115 GLU A CA 1
ATOM 892 C C . GLU A 1 115 ? -3.369 -3.325 -11.220 1.00 79.62 115 GLU A C 1
ATOM 894 O O . GLU A 1 115 ? -4.113 -4.254 -11.525 1.00 79.62 115 GLU A O 1
ATOM 899 N N . ASP A 1 116 ? -3.247 -2.221 -11.957 1.00 75.69 116 ASP A N 1
ATOM 900 C CA . ASP A 1 116 ? -4.006 -1.961 -13.185 1.00 75.69 116 ASP A CA 1
ATOM 901 C C . ASP A 1 116 ? -3.269 -2.435 -14.457 1.00 75.69 116 ASP A C 1
ATOM 903 O O . ASP A 1 116 ? -3.594 -1.975 -15.553 1.00 75.69 116 ASP A O 1
ATOM 907 N N . ASP A 1 117 ? -2.250 -3.300 -14.324 1.00 70.81 117 ASP A N 1
ATOM 908 C CA . ASP A 1 117 ? -1.363 -3.768 -15.411 1.00 70.81 117 ASP A CA 1
ATOM 909 C C . ASP A 1 117 ? -0.810 -2.612 -16.281 1.00 70.81 117 ASP A C 1
ATOM 911 O O . ASP A 1 117 ? -0.516 -2.757 -17.471 1.00 70.81 117 ASP A O 1
ATOM 915 N N . SER A 1 118 ? -0.676 -1.424 -15.679 1.00 72.94 118 SER A N 1
ATOM 916 C CA . SER A 1 118 ? -0.187 -0.203 -16.339 1.00 72.94 118 SER A CA 1
ATOM 917 C C . SER A 1 118 ? 1.338 -0.175 -16.458 1.00 72.94 118 SER A C 1
ATOM 919 O O . SER A 1 118 ? 1.907 0.774 -16.996 1.00 72.94 118 SER A O 1
ATOM 921 N N . TYR A 1 119 ? 2.001 -1.213 -15.952 1.00 74.75 119 TYR A N 1
ATOM 922 C CA . TYR A 1 119 ? 3.423 -1.445 -16.118 1.00 74.75 119 TYR A CA 1
ATOM 923 C C . TYR A 1 119 ? 3.650 -2.816 -16.724 1.00 74.75 119 TYR A C 1
ATOM 925 O O . TYR A 1 119 ? 2.962 -3.783 -16.403 1.00 74.75 119 TYR A O 1
ATOM 933 N N . GLU A 1 120 ? 4.652 -2.875 -17.585 1.00 80.19 120 GLU A N 1
ATOM 934 C CA . GLU A 1 120 ? 5.181 -4.104 -18.144 1.00 80.19 120 GLU A CA 1
ATOM 935 C C . GLU A 1 120 ? 6.642 -4.238 -17.716 1.00 80.19 120 GLU A C 1
ATOM 937 O O . GLU A 1 120 ? 7.389 -3.254 -17.702 1.00 80.19 120 GLU A O 1
ATOM 942 N N . ILE A 1 121 ? 7.051 -5.460 -17.378 1.00 81.12 121 ILE A N 1
ATOM 943 C CA . ILE A 1 121 ? 8.446 -5.778 -17.088 1.00 81.12 121 ILE A CA 1
ATOM 944 C C . ILE A 1 121 ? 9.005 -6.615 -18.228 1.00 81.12 121 ILE A C 1
ATOM 946 O O . ILE A 1 121 ? 8.579 -7.741 -18.483 1.00 81.12 121 ILE A O 1
ATOM 950 N N . TRP A 1 122 ? 10.006 -6.069 -18.906 1.00 87.94 122 TRP A N 1
ATOM 951 C CA . TRP A 1 122 ? 10.807 -6.804 -19.870 1.00 87.94 122 TRP A CA 1
ATOM 952 C C . TRP A 1 122 ? 11.946 -7.502 -19.137 1.00 87.94 122 TRP A C 1
ATOM 954 O O . TRP A 1 122 ? 13.039 -6.962 -18.947 1.00 87.94 122 TRP A O 1
ATOM 964 N N . HIS A 1 123 ? 11.660 -8.722 -18.686 1.00 84.56 123 HIS A N 1
ATOM 965 C CA . HIS A 1 123 ? 12.633 -9.547 -17.983 1.00 84.56 123 HIS A CA 1
ATOM 966 C C . HIS A 1 123 ? 13.881 -9.814 -18.827 1.00 84.56 123 HIS A C 1
ATOM 968 O O . HIS A 1 123 ? 13.795 -10.107 -20.019 1.00 84.56 123 HIS A O 1
ATOM 974 N N . GLY A 1 124 ? 15.046 -9.769 -18.177 1.00 86.38 124 GLY A N 1
ATOM 975 C CA . GLY A 1 124 ? 16.337 -10.011 -18.825 1.00 86.38 124 GLY A CA 1
ATOM 976 C C . GLY A 1 124 ? 16.857 -8.847 -19.670 1.00 86.38 124 GLY A C 1
ATOM 977 O O . GLY A 1 124 ? 17.876 -9.022 -20.320 1.00 86.38 124 GLY A O 1
ATOM 978 N N . VAL A 1 125 ? 16.183 -7.693 -19.651 1.00 93.00 125 VAL A N 1
ATOM 979 C CA . VAL A 1 125 ? 16.672 -6.444 -20.241 1.00 93.00 125 VAL A CA 1
ATOM 980 C C . VAL A 1 125 ? 17.320 -5.604 -19.144 1.00 93.00 125 VAL A C 1
ATOM 982 O O . VAL A 1 125 ? 16.636 -5.117 -18.245 1.00 93.00 125 VAL A O 1
ATOM 985 N N . THR A 1 126 ? 18.638 -5.463 -19.188 1.00 90.88 126 THR A N 1
ATOM 986 C CA . THR A 1 126 ? 19.447 -4.870 -18.112 1.00 90.88 126 THR A CA 1
ATOM 987 C C . THR A 1 126 ? 20.271 -3.663 -18.547 1.00 90.88 126 THR A C 1
ATOM 989 O O . THR A 1 126 ? 20.785 -2.941 -17.691 1.00 90.88 126 THR A O 1
ATOM 992 N N . ASP A 1 127 ? 20.347 -3.396 -19.850 1.00 94.12 127 ASP A N 1
ATOM 993 C CA . ASP A 1 127 ? 20.977 -2.205 -20.408 1.00 94.12 127 ASP A CA 1
ATOM 994 C C . ASP A 1 127 ? 20.257 -1.689 -21.669 1.00 94.12 127 ASP A C 1
ATOM 996 O O . ASP A 1 127 ? 19.257 -2.248 -22.130 1.00 94.12 127 ASP A O 1
ATOM 1000 N N . LEU A 1 128 ? 20.732 -0.551 -22.187 1.00 96.56 128 LEU A N 1
ATOM 1001 C CA . LEU A 1 128 ? 20.145 0.120 -23.349 1.00 96.56 128 LEU A CA 1
ATOM 1002 C C . LEU A 1 128 ? 20.268 -0.712 -24.634 1.00 96.56 128 LEU A C 1
ATOM 1004 O O . LEU A 1 128 ? 19.364 -0.661 -25.462 1.00 96.56 128 LEU A O 1
ATOM 1008 N N . ASP A 1 129 ? 21.344 -1.484 -24.796 1.00 96.31 129 ASP A N 1
ATOM 1009 C CA . ASP A 1 129 ? 21.549 -2.328 -25.977 1.00 96.31 129 ASP A CA 1
ATOM 1010 C C . ASP A 1 129 ? 20.513 -3.461 -26.004 1.00 96.31 129 ASP A C 1
ATOM 1012 O O . ASP A 1 129 ? 19.780 -3.622 -26.984 1.00 96.31 129 ASP A O 1
ATOM 1016 N N . GLU A 1 130 ? 20.347 -4.162 -24.879 1.00 96.75 130 GLU A N 1
ATOM 1017 C CA . GLU A 1 130 ? 19.317 -5.188 -24.700 1.00 96.75 130 GLU A CA 1
ATOM 1018 C C . GLU A 1 130 ? 17.902 -4.608 -24.870 1.00 96.75 130 GLU A C 1
ATOM 1020 O O . GLU A 1 130 ? 17.034 -5.248 -25.475 1.00 96.75 130 GLU A O 1
ATOM 1025 N N . LEU A 1 131 ? 17.662 -3.383 -24.384 1.00 95.75 131 LEU A N 1
ATOM 1026 C CA . LEU A 1 131 ? 16.377 -2.693 -24.516 1.00 95.75 131 LEU A CA 1
ATOM 1027 C C . LEU A 1 131 ? 16.051 -2.382 -25.976 1.00 95.75 131 LEU A C 1
ATOM 1029 O O . LEU A 1 131 ? 14.938 -2.660 -26.437 1.00 95.75 131 LEU A O 1
ATOM 1033 N N . GLY A 1 132 ? 17.018 -1.838 -26.714 1.00 95.50 132 GLY A N 1
ATOM 1034 C CA . GLY A 1 132 ? 16.866 -1.561 -28.134 1.00 95.50 132 GLY A CA 1
ATOM 1035 C C . GLY A 1 132 ? 16.613 -2.835 -28.929 1.00 95.50 132 GLY A C 1
ATOM 1036 O O . GLY A 1 132 ? 15.688 -2.875 -29.746 1.00 95.50 132 GLY A O 1
ATOM 1037 N N . HIS A 1 133 ? 17.377 -3.896 -28.654 1.00 94.44 133 HIS A N 1
ATOM 1038 C CA . HIS A 1 133 ? 17.187 -5.202 -29.285 1.00 94.44 133 HIS A CA 1
ATOM 1039 C C . HIS A 1 133 ? 15.767 -5.721 -29.060 1.00 94.44 133 HIS A C 1
ATOM 1041 O O . HIS A 1 133 ? 15.059 -6.053 -30.017 1.00 94.44 133 HIS A O 1
ATOM 1047 N N . ARG A 1 134 ? 15.320 -5.722 -27.800 1.00 94.12 134 ARG A N 1
ATOM 1048 C CA . ARG A 1 134 ? 13.988 -6.192 -27.422 1.00 94.12 134 ARG A CA 1
ATOM 1049 C C . ARG A 1 134 ? 12.878 -5.383 -28.092 1.00 94.12 134 ARG A C 1
ATOM 1051 O O . ARG A 1 134 ? 11.915 -5.963 -28.596 1.00 94.12 134 ARG A O 1
ATOM 1058 N N . PHE A 1 135 ? 13.026 -4.061 -28.150 1.00 93.00 135 PHE A N 1
ATOM 1059 C CA . PHE A 1 135 ? 12.053 -3.177 -28.785 1.00 93.00 135 PHE A CA 1
ATOM 1060 C C . PHE A 1 135 ? 11.937 -3.422 -30.295 1.00 93.00 135 PHE A C 1
ATOM 1062 O O . PHE A 1 135 ? 10.825 -3.511 -30.823 1.00 93.00 135 PHE A O 1
ATOM 1069 N N . VAL A 1 136 ? 13.064 -3.561 -31.000 1.00 93.19 136 VAL A N 1
ATOM 1070 C CA . VAL A 1 136 ? 13.071 -3.820 -32.449 1.00 93.19 136 VAL A CA 1
ATOM 1071 C C . VAL A 1 136 ? 12.465 -5.184 -32.765 1.00 93.19 136 VAL A C 1
ATOM 1073 O O . VAL A 1 136 ? 11.648 -5.271 -33.682 1.00 93.19 136 VAL A O 1
ATOM 1076 N N . GLU A 1 137 ? 12.795 -6.225 -31.996 1.00 90.69 137 GLU A N 1
ATOM 1077 C CA . GLU A 1 137 ? 12.191 -7.556 -32.152 1.00 90.69 137 GLU A CA 1
ATOM 1078 C C . GLU A 1 137 ? 10.660 -7.516 -32.048 1.00 90.69 137 GLU A C 1
ATOM 1080 O O . GLU A 1 137 ? 9.967 -8.197 -32.804 1.00 90.69 137 GLU A O 1
ATOM 1085 N N . GLU A 1 138 ? 10.117 -6.714 -31.130 1.00 89.00 138 GLU A N 1
ATOM 1086 C CA . GLU A 1 138 ? 8.673 -6.608 -30.927 1.00 89.00 138 GLU A CA 1
ATOM 1087 C C . GLU A 1 138 ? 7.984 -5.728 -31.983 1.00 89.00 138 GLU A C 1
ATOM 1089 O O . GLU A 1 138 ? 6.907 -6.071 -32.478 1.00 89.00 138 GLU A O 1
ATOM 1094 N N . LYS A 1 139 ? 8.577 -4.578 -32.336 1.00 89.88 139 LYS A N 1
ATOM 1095 C CA . LYS A 1 139 ? 7.948 -3.585 -33.227 1.00 89.88 139 LYS A CA 1
ATOM 1096 C C . LYS A 1 139 ? 8.212 -3.824 -34.710 1.00 89.88 139 LYS A C 1
ATOM 1098 O O . LYS A 1 139 ? 7.416 -3.383 -35.540 1.00 89.88 139 LYS A O 1
ATOM 1103 N N . ALA A 1 140 ? 9.299 -4.505 -35.052 1.00 89.62 140 ALA A N 1
ATOM 1104 C CA . ALA A 1 140 ? 9.701 -4.785 -36.424 1.00 89.62 140 ALA A CA 1
ATOM 1105 C C . ALA A 1 140 ? 10.216 -6.232 -36.587 1.00 89.62 140 ALA A C 1
ATOM 1107 O O . ALA A 1 140 ? 11.338 -6.433 -37.050 1.00 89.62 140 ALA A O 1
ATOM 1108 N N . PRO A 1 141 ? 9.398 -7.260 -36.282 1.00 87.25 141 PRO A N 1
ATOM 1109 C CA . PRO A 1 141 ? 9.829 -8.663 -36.330 1.00 87.25 141 PRO A CA 1
ATOM 1110 C C . PRO A 1 141 ? 10.212 -9.148 -37.738 1.00 87.25 141 PRO A C 1
ATOM 1112 O O . PRO A 1 141 ? 10.951 -10.117 -37.882 1.00 87.25 141 PRO A O 1
ATOM 1115 N N . ASP A 1 142 ? 9.716 -8.479 -38.783 1.00 90.38 142 ASP A N 1
ATOM 1116 C CA . ASP A 1 142 ? 9.957 -8.832 -40.188 1.00 90.38 142 ASP A CA 1
ATOM 1117 C C . ASP A 1 142 ? 11.143 -8.069 -40.810 1.00 90.38 142 ASP A C 1
ATOM 1119 O O . ASP A 1 142 ? 11.291 -8.031 -42.038 1.00 90.38 142 ASP A O 1
ATOM 1123 N N . LEU A 1 143 ? 11.967 -7.403 -39.995 1.00 87.25 143 LEU A N 1
ATOM 1124 C CA . LEU A 1 143 ? 13.110 -6.652 -40.499 1.00 87.25 143 LEU A CA 1
ATOM 1125 C C . LEU A 1 143 ? 14.133 -7.608 -41.150 1.00 87.25 143 LEU A C 1
ATOM 1127 O O . LEU A 1 143 ? 14.511 -8.608 -40.540 1.00 87.25 143 LEU A O 1
ATOM 1131 N N . PRO A 1 144 ? 14.608 -7.330 -42.380 1.00 88.69 144 PRO A N 1
ATOM 1132 C CA . PRO A 1 144 ? 15.657 -8.130 -43.005 1.00 88.69 144 PRO A CA 1
ATOM 1133 C C . PRO A 1 144 ? 16.913 -8.228 -42.128 1.00 88.69 144 PRO A C 1
ATOM 1135 O O . PRO A 1 144 ? 17.358 -7.218 -41.586 1.00 88.69 144 PRO A O 1
ATOM 1138 N N . GLU A 1 145 ? 17.524 -9.415 -42.067 1.00 82.56 145 GLU A N 1
ATOM 1139 C CA . GLU A 1 145 ? 18.722 -9.706 -41.254 1.00 82.56 145 GLU A CA 1
ATOM 1140 C C . GLU A 1 145 ? 19.873 -8.721 -41.541 1.00 82.56 145 GLU A C 1
ATOM 1142 O O . GLU A 1 145 ? 20.489 -8.192 -40.622 1.00 82.56 145 GLU A O 1
ATOM 1147 N N . GLU A 1 146 ? 20.066 -8.349 -42.813 1.00 84.25 146 GLU A N 1
ATOM 1148 C CA . GLU A 1 146 ? 21.063 -7.350 -43.232 1.00 84.25 146 GLU A CA 1
ATOM 1149 C C . GLU A 1 146 ? 20.837 -5.953 -42.623 1.00 84.25 146 GLU A C 1
ATOM 1151 O O . GLU A 1 146 ? 21.778 -5.172 -42.504 1.00 84.25 146 GLU A O 1
ATOM 1156 N N . ILE A 1 147 ? 19.600 -5.600 -42.269 1.00 84.19 147 ILE A N 1
ATOM 1157 C CA . ILE A 1 147 ? 19.284 -4.335 -41.593 1.00 84.19 147 ILE A CA 1
ATOM 1158 C C . ILE A 1 147 ? 19.427 -4.516 -40.082 1.00 84.19 147 ILE A C 1
ATOM 1160 O O . ILE A 1 147 ? 19.979 -3.635 -39.432 1.00 84.19 147 ILE A O 1
ATOM 1164 N N . PHE A 1 148 ? 18.997 -5.661 -39.548 1.00 85.88 148 PHE A N 1
ATOM 1165 C CA . PHE A 1 148 ? 19.073 -5.992 -38.124 1.00 85.88 148 PHE A CA 1
ATOM 1166 C C . PHE A 1 148 ? 20.514 -5.931 -37.586 1.00 85.88 148 PHE A C 1
ATOM 1168 O O . PHE A 1 148 ? 20.745 -5.403 -36.505 1.00 85.88 148 PHE A O 1
ATOM 1175 N N . GLU A 1 149 ? 21.505 -6.379 -38.360 1.00 84.75 149 GLU A N 1
ATOM 1176 C CA . GLU A 1 149 ? 22.924 -6.319 -37.963 1.00 84.75 149 GLU A CA 1
ATOM 1177 C C . GLU A 1 149 ? 23.530 -4.898 -37.959 1.00 84.75 149 GLU A C 1
ATOM 1179 O O . GLU A 1 149 ? 24.629 -4.705 -37.444 1.00 84.75 149 GLU A O 1
ATOM 1184 N N . ASN A 1 150 ? 22.853 -3.904 -38.547 1.00 89.81 150 ASN A N 1
ATOM 1185 C CA . ASN A 1 150 ? 23.369 -2.538 -38.714 1.00 89.81 150 ASN A CA 1
ATOM 1186 C C . ASN A 1 150 ? 22.645 -1.492 -37.844 1.00 89.81 150 ASN A C 1
ATOM 1188 O O . ASN A 1 150 ? 22.896 -0.295 -38.010 1.00 89.81 150 ASN A O 1
ATOM 1192 N N . ILE A 1 151 ? 21.731 -1.915 -36.967 1.00 91.94 151 ILE A N 1
ATOM 1193 C CA . ILE A 1 151 ? 21.043 -1.023 -36.026 1.00 91.94 151 ILE A CA 1
ATOM 1194 C C . ILE A 1 151 ? 21.973 -0.703 -34.855 1.00 91.94 151 ILE A C 1
ATOM 1196 O O . ILE A 1 151 ? 22.649 -1.583 -34.329 1.00 91.94 151 ILE A O 1
ATOM 1200 N N . ASP A 1 152 ? 21.981 0.564 -34.445 1.00 95.62 152 ASP A N 1
ATOM 1201 C CA . ASP A 1 152 ? 22.559 0.992 -33.173 1.00 95.62 152 ASP A CA 1
ATOM 1202 C C . ASP A 1 152 ? 21.508 0.793 -32.072 1.00 95.62 152 ASP A C 1
ATOM 1204 O O . ASP A 1 152 ? 20.605 1.614 -31.899 1.00 95.62 152 ASP A O 1
ATOM 1208 N N . TYR A 1 153 ? 21.550 -0.362 -31.409 1.00 96.44 153 TYR A N 1
ATOM 1209 C CA . TYR A 1 153 ? 20.536 -0.723 -30.420 1.00 96.44 153 TYR A CA 1
ATOM 1210 C C . TYR A 1 153 ? 20.643 0.106 -29.142 1.00 96.44 153 TYR A C 1
ATOM 1212 O O . TYR A 1 153 ? 19.616 0.368 -28.524 1.00 96.44 153 TYR A O 1
ATOM 1220 N N . GLU A 1 154 ? 21.833 0.591 -28.786 1.00 96.56 154 GLU A N 1
ATOM 1221 C CA . GLU A 1 154 ? 22.014 1.479 -27.635 1.00 96.56 154 GLU A CA 1
ATOM 1222 C C . GLU A 1 154 ? 21.272 2.814 -27.846 1.00 96.56 154 GLU A C 1
ATOM 1224 O O . GLU A 1 154 ? 20.564 3.272 -26.947 1.00 96.56 154 GLU A O 1
ATOM 1229 N N . ASP A 1 155 ? 21.351 3.394 -29.052 1.00 97.00 155 ASP A N 1
ATOM 1230 C CA . ASP A 1 155 ? 20.616 4.618 -29.423 1.00 97.00 155 ASP A CA 1
ATOM 1231 C C . ASP A 1 155 ? 19.094 4.384 -29.441 1.00 97.00 155 ASP A C 1
ATOM 1233 O O . ASP A 1 155 ? 18.323 5.176 -28.895 1.00 97.00 155 ASP A O 1
ATOM 1237 N N . VAL A 1 156 ? 18.644 3.241 -29.979 1.00 95.62 156 VAL A N 1
ATOM 1238 C CA . VAL A 1 156 ? 17.221 2.858 -29.936 1.00 95.62 156 VAL A CA 1
ATOM 1239 C C . VAL A 1 156 ? 16.738 2.694 -28.496 1.00 95.62 156 VAL A C 1
ATOM 1241 O O . VAL A 1 156 ? 15.674 3.203 -28.149 1.00 95.62 156 VAL A O 1
ATOM 1244 N N . GLY A 1 157 ? 17.495 1.996 -27.649 1.00 95.75 157 GLY A N 1
ATOM 1245 C CA . GLY A 1 157 ? 17.153 1.810 -26.243 1.00 95.75 157 GLY A CA 1
ATOM 1246 C C . GLY A 1 157 ? 17.068 3.135 -25.493 1.00 95.75 157 GLY A C 1
ATOM 1247 O O . GLY A 1 157 ? 16.148 3.329 -24.701 1.00 95.75 157 GLY A O 1
ATOM 1248 N N . TYR A 1 158 ? 17.973 4.075 -25.781 1.00 94.56 158 TYR A N 1
ATOM 1249 C CA . TYR A 1 158 ? 17.934 5.419 -25.205 1.00 94.56 158 TYR A CA 1
ATOM 1250 C C . TYR A 1 158 ? 16.644 6.159 -25.575 1.00 94.56 158 TYR A C 1
ATOM 1252 O O . TYR A 1 158 ? 15.973 6.713 -24.699 1.00 94.56 158 TYR A O 1
ATOM 1260 N N . ASP A 1 159 ? 16.261 6.123 -26.852 1.00 93.75 159 ASP A N 1
ATOM 1261 C CA . ASP A 1 159 ? 15.014 6.721 -27.328 1.00 93.75 159 ASP A CA 1
ATOM 1262 C C . ASP A 1 159 ? 13.788 6.064 -26.679 1.00 93.75 159 ASP A C 1
ATOM 1264 O O . ASP A 1 159 ? 12.866 6.761 -26.250 1.00 93.75 159 ASP A O 1
ATOM 1268 N N . VAL A 1 160 ? 13.768 4.732 -26.574 1.00 91.88 160 VAL A N 1
ATOM 1269 C CA . VAL A 1 160 ? 12.688 3.988 -25.905 1.00 91.88 160 VAL A CA 1
ATOM 1270 C C . VAL A 1 160 ? 12.561 4.440 -24.455 1.00 91.88 160 VAL A C 1
ATOM 1272 O O . VAL A 1 160 ? 11.485 4.895 -24.067 1.00 91.88 160 VAL A O 1
ATOM 1275 N N . GLN A 1 161 ? 13.665 4.420 -23.705 1.00 89.88 161 GLN A N 1
ATOM 1276 C CA . GLN A 1 161 ? 13.669 4.800 -22.298 1.00 89.88 161 GLN A CA 1
ATOM 1277 C C . GLN A 1 161 ? 13.273 6.252 -22.062 1.00 89.88 161 GLN A C 1
ATOM 1279 O O . GLN A 1 161 ? 12.577 6.574 -21.096 1.00 89.88 161 GLN A O 1
ATOM 1284 N N . SER A 1 162 ? 13.703 7.153 -22.942 1.00 85.44 162 SER A N 1
ATOM 1285 C CA . SER A 1 162 ? 13.317 8.554 -22.844 1.00 85.44 162 SER A CA 1
ATOM 1286 C C . SER A 1 162 ? 11.815 8.746 -23.069 1.00 85.44 162 SER A C 1
ATOM 1288 O O . SER A 1 162 ? 11.212 9.592 -22.403 1.00 85.44 162 SER A O 1
ATOM 1290 N N . ASN A 1 163 ? 11.221 7.957 -23.969 1.00 85.00 163 ASN A N 1
ATOM 1291 C CA . ASN A 1 163 ? 9.820 8.073 -24.363 1.00 85.00 163 ASN A CA 1
ATOM 1292 C C . ASN A 1 163 ? 8.848 7.424 -23.374 1.00 85.00 163 ASN A C 1
ATOM 1294 O O . ASN A 1 163 ? 7.789 7.994 -23.125 1.00 85.00 163 ASN A O 1
ATOM 1298 N N . ASP A 1 164 ? 9.165 6.243 -22.840 1.00 83.88 164 ASP A N 1
ATOM 1299 C CA . ASP A 1 164 ? 8.268 5.524 -21.923 1.00 83.88 164 ASP A CA 1
ATOM 1300 C C . ASP A 1 164 ? 8.569 5.768 -20.438 1.00 83.88 164 ASP A C 1
ATOM 1302 O O . ASP A 1 164 ? 7.825 5.301 -19.570 1.00 83.88 164 ASP A O 1
ATOM 1306 N N . HIS A 1 165 ? 9.627 6.534 -20.153 1.00 76.19 165 HIS A N 1
ATOM 1307 C CA . HIS A 1 165 ? 10.091 6.852 -18.806 1.00 76.19 165 HIS A CA 1
ATOM 1308 C C . HIS A 1 165 ? 10.373 5.600 -17.958 1.00 76.19 165 HIS A C 1
ATOM 1310 O O . HIS A 1 165 ? 10.167 5.618 -16.742 1.00 76.19 165 HIS A O 1
ATOM 1316 N N . GLY A 1 166 ? 10.810 4.507 -18.591 1.00 81.12 166 GLY A N 1
ATOM 1317 C CA . GLY A 1 166 ? 11.112 3.259 -17.907 1.00 81.12 166 GLY A CA 1
ATOM 1318 C C . GLY A 1 166 ? 12.475 3.234 -17.210 1.00 81.12 166 GLY A C 1
ATOM 1319 O O . GLY A 1 166 ? 13.398 3.997 -17.513 1.00 81.12 166 GLY A O 1
ATOM 1320 N N . GLU A 1 167 ? 12.622 2.305 -16.272 1.00 83.12 167 GLU A N 1
ATOM 1321 C CA . GLU A 1 167 ? 13.781 2.182 -15.385 1.00 83.12 167 GLU A CA 1
ATOM 1322 C C . GLU A 1 167 ? 14.356 0.759 -15.443 1.00 83.12 167 GLU A C 1
ATOM 1324 O O . GLU A 1 167 ? 13.618 -0.228 -15.482 1.00 83.12 167 GLU A O 1
ATOM 1329 N N . PHE A 1 168 ? 15.688 0.644 -15.429 1.00 85.81 168 PHE A N 1
ATOM 1330 C CA . PHE A 1 168 ? 16.360 -0.645 -15.254 1.00 85.81 168 PHE A CA 1
ATOM 1331 C C . PHE A 1 168 ? 16.296 -1.065 -13.787 1.00 85.81 168 PHE A C 1
ATOM 1333 O O . PHE A 1 168 ? 16.553 -0.260 -12.894 1.00 85.81 168 PHE A O 1
ATOM 1340 N N . THR A 1 169 ? 15.979 -2.335 -13.551 1.00 77.75 169 THR A N 1
ATOM 1341 C CA . THR A 1 169 ? 15.927 -2.945 -12.220 1.00 77.75 169 THR A CA 1
ATOM 1342 C C . THR A 1 169 ? 16.539 -4.343 -12.250 1.00 77.75 169 THR A C 1
ATOM 1344 O O . THR A 1 169 ? 16.776 -4.916 -13.315 1.00 77.75 169 THR A O 1
ATOM 1347 N N . ASN A 1 170 ? 16.706 -4.963 -11.080 1.00 74.75 170 ASN A N 1
ATOM 1348 C CA . ASN A 1 170 ? 17.138 -6.362 -10.992 1.00 74.75 170 ASN A CA 1
ATOM 1349 C C . ASN A 1 170 ? 16.173 -7.365 -11.654 1.00 74.75 170 ASN A C 1
ATOM 1351 O O . ASN A 1 170 ? 16.596 -8.474 -11.980 1.00 74.75 170 ASN A O 1
ATOM 1355 N N . ALA A 1 171 ? 14.898 -7.008 -11.844 1.00 73.06 171 ALA A N 1
ATOM 1356 C CA . ALA A 1 171 ? 13.928 -7.858 -12.539 1.00 73.06 171 ALA A CA 1
ATOM 1357 C C . ALA A 1 171 ? 13.961 -7.695 -14.066 1.00 73.06 171 ALA A C 1
ATOM 1359 O O . ALA A 1 171 ? 13.377 -8.519 -14.774 1.00 73.06 171 ALA A O 1
ATOM 1360 N N . GLY A 1 172 ? 14.645 -6.667 -14.572 1.00 86.12 172 GLY A N 1
ATOM 1361 C CA . GLY A 1 172 ? 14.667 -6.279 -15.976 1.00 86.12 172 GLY A CA 1
ATOM 1362 C C . GLY A 1 172 ? 14.281 -4.814 -16.164 1.00 86.12 172 GLY A C 1
ATOM 1363 O O . GLY A 1 172 ? 14.355 -4.007 -15.231 1.00 86.12 172 GLY A O 1
ATOM 1364 N N . TYR A 1 173 ? 13.843 -4.480 -17.373 1.00 88.00 173 TYR A N 1
ATOM 1365 C CA . TYR A 1 173 ? 13.443 -3.128 -17.727 1.00 88.00 173 TYR A CA 1
ATOM 1366 C C . TYR A 1 173 ? 11.957 -2.926 -17.464 1.00 88.00 173 TYR A C 1
ATOM 1368 O O . TYR A 1 173 ? 11.119 -3.625 -18.036 1.00 88.00 173 TYR A O 1
ATOM 1376 N N . ILE A 1 174 ? 11.630 -1.989 -16.581 1.00 82.56 174 ILE A N 1
ATOM 1377 C CA . ILE A 1 174 ? 10.254 -1.712 -16.192 1.00 82.56 174 ILE A CA 1
ATOM 1378 C C . ILE A 1 174 ? 9.781 -0.484 -16.944 1.00 82.56 174 ILE A C 1
ATOM 1380 O O . ILE A 1 174 ? 10.346 0.596 -16.787 1.00 82.56 174 ILE A O 1
ATOM 1384 N N . ARG A 1 175 ? 8.725 -0.648 -17.737 1.00 82.38 175 ARG A N 1
ATOM 1385 C CA . ARG A 1 175 ? 8.181 0.415 -18.575 1.00 82.38 175 ARG A CA 1
ATOM 1386 C C . ARG A 1 175 ? 6.702 0.618 -18.351 1.00 82.38 175 ARG A C 1
ATOM 1388 O O . ARG A 1 175 ? 5.970 -0.285 -17.950 1.00 82.38 175 ARG A O 1
ATOM 1395 N N . ASN A 1 176 ? 6.271 1.825 -18.664 1.00 75.12 176 ASN A N 1
ATOM 1396 C CA . ASN A 1 176 ? 4.872 2.173 -18.669 1.00 75.12 176 ASN A CA 1
ATOM 1397 C C . ASN A 1 176 ? 4.189 1.577 -19.907 1.00 75.12 176 ASN A C 1
ATOM 1399 O O . ASN A 1 176 ? 4.608 1.845 -21.036 1.00 75.12 176 ASN A O 1
ATOM 1403 N N . SER A 1 177 ? 3.149 0.766 -19.715 1.00 68.88 177 SER A N 1
ATOM 1404 C CA . SER A 1 177 ? 2.391 0.185 -20.830 1.00 68.88 177 SER A CA 1
ATOM 1405 C C . SER A 1 177 ? 1.397 1.182 -21.449 1.00 68.88 177 SER A C 1
ATOM 1407 O O . SER A 1 177 ? 0.896 0.941 -22.551 1.00 68.88 177 SER A O 1
ATOM 1409 N N . ASN A 1 178 ? 1.161 2.332 -20.801 1.00 62.72 178 ASN A N 1
ATOM 1410 C CA . ASN A 1 178 ? 0.288 3.407 -21.274 1.00 62.72 178 ASN A CA 1
ATOM 1411 C C . ASN A 1 178 ? 1.089 4.654 -21.708 1.00 62.72 178 ASN A C 1
ATOM 1413 O O . ASN A 1 178 ? 2.071 5.028 -21.076 1.00 62.72 178 ASN A O 1
ATOM 1417 N N . GLU A 1 179 ? 0.632 5.359 -22.756 1.00 54.59 179 GLU A N 1
ATOM 1418 C CA . GLU A 1 179 ? 1.232 6.641 -23.202 1.00 54.59 179 GLU A CA 1
ATOM 1419 C C . GLU A 1 179 ? 1.128 7.757 -22.144 1.00 54.59 179 GLU A C 1
ATOM 1421 O O . GLU A 1 179 ? 1.894 8.718 -22.177 1.00 54.59 179 GLU A O 1
ATOM 1426 N N . VAL A 1 180 ? 0.165 7.656 -21.221 1.00 54.75 180 VAL A N 1
ATOM 1427 C CA . VAL A 1 180 ? -0.037 8.601 -20.118 1.00 54.75 180 VAL A CA 1
ATOM 1428 C C . VAL A 1 180 ? -0.406 7.805 -18.877 1.00 54.75 180 VAL A C 1
ATOM 1430 O O . VAL A 1 180 ? -1.407 7.089 -18.874 1.00 54.75 180 VAL A O 1
ATOM 1433 N N . VAL A 1 181 ? 0.380 7.957 -17.815 1.00 60.53 181 VAL A N 1
ATOM 1434 C CA . VAL A 1 181 ? -0.040 7.548 -16.479 1.00 60.53 181 VAL A CA 1
ATOM 1435 C C . VAL A 1 181 ? -0.458 8.785 -15.717 1.00 60.53 181 VAL A C 1
ATOM 1437 O O . VAL A 1 181 ? 0.360 9.636 -15.369 1.00 60.53 181 VAL A O 1
ATOM 1440 N N . ASP A 1 182 ? -1.764 8.884 -15.504 1.00 69.44 182 ASP A N 1
ATOM 1441 C CA . ASP A 1 182 ? -2.312 9.863 -14.588 1.00 69.44 182 ASP A CA 1
ATOM 1442 C C . ASP A 1 182 ? -1.858 9.493 -13.174 1.00 69.44 182 ASP A C 1
ATOM 1444 O O . ASP A 1 182 ? -2.058 8.367 -12.711 1.00 69.44 182 ASP A O 1
ATOM 1448 N N . GLU A 1 183 ? -1.238 10.452 -12.488 1.00 82.31 183 GLU A N 1
ATOM 1449 C CA . GLU A 1 183 ? -0.915 10.323 -11.071 1.00 82.31 183 GLU A CA 1
ATOM 1450 C C . GLU A 1 183 ? -2.201 10.001 -10.294 1.00 82.31 183 GLU A C 1
ATOM 1452 O O . GLU A 1 183 ? -3.145 10.793 -10.266 1.00 82.31 183 GLU A O 1
ATOM 1457 N N . VAL A 1 184 ? -2.255 8.816 -9.678 1.00 87.94 184 VAL A N 1
ATOM 1458 C CA . VAL A 1 184 ? -3.459 8.335 -8.986 1.00 87.94 184 VAL A CA 1
ATOM 1459 C C . VAL A 1 184 ? -3.584 8.981 -7.614 1.00 87.94 184 VAL A C 1
ATOM 1461 O O . VAL A 1 184 ? -4.681 9.368 -7.209 1.00 87.94 184 VAL A O 1
ATOM 1464 N N . TYR A 1 185 ? -2.472 9.094 -6.889 1.00 92.12 185 TYR A N 1
ATOM 1465 C CA . TYR A 1 185 ? -2.406 9.734 -5.583 1.00 92.12 185 TYR A CA 1
ATOM 1466 C C . TYR A 1 185 ? -1.614 11.032 -5.675 1.00 92.12 185 TYR A C 1
ATOM 1468 O O . TYR A 1 185 ? -0.412 10.995 -5.927 1.00 92.12 185 TYR A O 1
ATOM 1476 N N . ASP A 1 186 ? -2.277 12.166 -5.432 1.00 90.38 186 ASP A N 1
ATOM 1477 C CA . ASP A 1 186 ? -1.696 13.508 -5.581 1.00 90.38 186 ASP A CA 1
ATOM 1478 C C . ASP A 1 186 ? -1.216 14.131 -4.256 1.00 90.38 186 ASP A C 1
ATOM 1480 O O . ASP A 1 186 ? -0.577 15.187 -4.254 1.00 90.38 186 ASP A O 1
ATOM 1484 N N . GLY A 1 187 ? -1.465 13.456 -3.128 1.00 89.31 187 GLY A N 1
ATOM 1485 C CA . GLY A 1 187 ? -1.205 13.959 -1.775 1.00 89.31 187 GLY A CA 1
ATOM 1486 C C . GLY A 1 187 ? -2.427 14.584 -1.090 1.00 89.31 187 GLY A C 1
ATOM 1487 O O . GLY A 1 187 ? -2.361 14.939 0.083 1.00 89.31 187 GLY A O 1
ATOM 1488 N N . THR A 1 188 ? -3.549 14.734 -1.798 1.00 87.69 188 THR A N 1
ATOM 1489 C CA . THR A 1 188 ? -4.772 15.386 -1.298 1.00 87.69 188 THR A CA 1
ATOM 1490 C C . THR A 1 188 ? -6.004 14.487 -1.365 1.00 87.69 188 THR A C 1
ATOM 1492 O O . THR A 1 188 ? -6.921 14.638 -0.559 1.00 87.69 188 THR A O 1
ATOM 1495 N N . ASN A 1 189 ? -6.009 13.500 -2.260 1.00 89.56 189 ASN A N 1
ATOM 1496 C CA . ASN A 1 189 ? -7.118 12.568 -2.474 1.00 89.56 189 ASN A CA 1
ATOM 1497 C C . ASN A 1 189 ? -7.026 11.262 -1.647 1.00 89.56 189 ASN A C 1
ATOM 1499 O O . ASN A 1 189 ? -7.674 10.265 -1.974 1.00 89.56 189 ASN A O 1
ATOM 1503 N N . LEU A 1 190 ? -6.256 11.258 -0.549 1.00 87.31 190 LEU A N 1
ATOM 1504 C CA . LEU A 1 190 ? -6.006 10.075 0.291 1.00 87.31 190 LEU A CA 1
ATOM 1505 C C . LEU A 1 190 ? -7.300 9.420 0.801 1.00 87.31 190 LEU A C 1
ATOM 1507 O O . LEU A 1 190 ? -7.471 8.205 0.705 1.00 87.31 190 LEU A O 1
ATOM 1511 N N . ILE A 1 191 ? -8.221 10.233 1.328 1.00 82.38 191 ILE A N 1
ATOM 1512 C CA . ILE A 1 191 ? -9.487 9.766 1.914 1.00 82.38 191 ILE A CA 1
ATOM 1513 C C . ILE A 1 191 ? -10.337 9.049 0.859 1.00 82.38 191 ILE A C 1
ATOM 1515 O O . ILE A 1 191 ? -10.869 7.968 1.122 1.00 82.38 191 ILE A O 1
ATOM 1519 N N . ASP A 1 192 ? -10.415 9.612 -0.348 1.00 84.25 192 ASP A N 1
ATOM 1520 C CA . ASP A 1 192 ? -11.189 9.042 -1.450 1.00 84.25 192 ASP A CA 1
ATOM 1521 C C . ASP A 1 192 ? -10.601 7.701 -1.909 1.00 84.25 192 ASP A C 1
ATOM 1523 O O . ASP A 1 192 ? -11.342 6.747 -2.161 1.00 84.25 192 ASP A O 1
ATOM 1527 N N . LEU A 1 193 ? -9.270 7.592 -1.979 1.00 87.38 193 LEU A N 1
ATOM 1528 C CA . LEU A 1 193 ? -8.588 6.344 -2.332 1.00 87.38 193 LEU A CA 1
ATOM 1529 C C . LEU A 1 193 ? -8.778 5.257 -1.267 1.00 87.38 193 LEU A C 1
ATOM 1531 O O . LEU A 1 193 ? -9.072 4.110 -1.609 1.00 87.38 193 LEU A O 1
ATOM 1535 N N . ILE A 1 194 ? -8.686 5.608 0.020 1.00 81.44 194 ILE A N 1
ATOM 1536 C CA . ILE A 1 194 ? -8.969 4.677 1.123 1.00 81.44 194 ILE A CA 1
ATOM 1537 C C . ILE A 1 194 ? -10.419 4.179 1.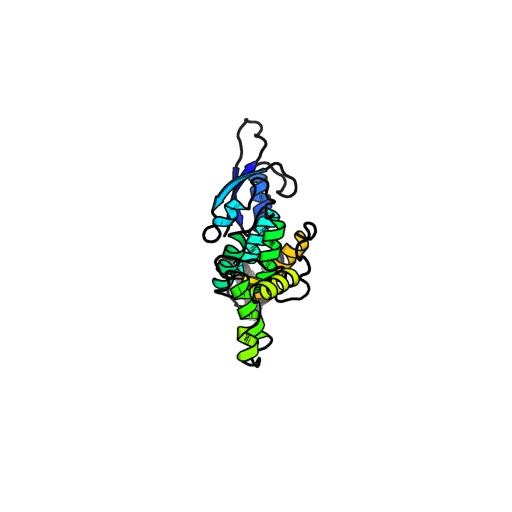046 1.00 81.44 194 ILE A C 1
ATOM 1539 O O . ILE A 1 194 ? -10.672 2.984 1.225 1.00 81.44 194 ILE A O 1
ATOM 1543 N N . ALA A 1 195 ? -11.379 5.064 0.766 1.00 79.12 195 ALA A N 1
ATOM 1544 C CA . ALA A 1 195 ? -12.781 4.686 0.619 1.00 79.12 195 ALA A CA 1
ATOM 1545 C C . ALA A 1 195 ? -12.989 3.706 -0.550 1.00 79.12 195 ALA A C 1
ATOM 1547 O O . ALA A 1 195 ? -13.594 2.648 -0.352 1.00 79.12 195 ALA A O 1
ATOM 1548 N N . LYS A 1 196 ? -12.420 4.000 -1.728 1.00 84.00 196 LYS A N 1
ATOM 1549 C CA . LYS A 1 196 ? -12.477 3.121 -2.910 1.00 84.00 196 LYS A CA 1
ATOM 1550 C C . LYS A 1 196 ? -11.910 1.731 -2.630 1.00 84.00 196 LYS A C 1
ATOM 1552 O O . LYS A 1 196 ? -12.536 0.725 -2.960 1.00 84.00 196 LYS A O 1
ATOM 1557 N N . GLU A 1 197 ? -10.749 1.657 -1.987 1.00 82.50 197 GLU A N 1
ATOM 1558 C CA . GLU A 1 197 ? -10.097 0.380 -1.699 1.00 82.50 197 GLU A CA 1
ATOM 1559 C C . GLU A 1 197 ? -10.888 -0.444 -0.668 1.00 82.50 197 GLU A C 1
ATOM 1561 O O . GLU A 1 197 ? -11.059 -1.657 -0.811 1.00 82.50 197 GLU A O 1
ATOM 1566 N N . ARG A 1 198 ? -11.495 0.210 0.332 1.00 73.50 198 ARG A N 1
ATOM 1567 C CA . ARG A 1 198 ? -12.428 -0.451 1.262 1.00 73.50 198 ARG A CA 1
ATOM 1568 C C . ARG A 1 198 ? -13.640 -1.035 0.531 1.00 73.50 198 ARG A C 1
ATOM 1570 O O . ARG A 1 198 ? -14.037 -2.165 0.823 1.00 73.50 198 ARG A O 1
ATOM 1577 N N . GLU A 1 199 ? -14.231 -0.299 -0.408 1.00 77.62 199 GLU A N 1
ATOM 1578 C CA . GLU A 1 199 ? -15.352 -0.783 -1.224 1.00 77.62 199 GLU A CA 1
ATOM 1579 C C . GLU A 1 199 ? -14.953 -1.971 -2.106 1.00 77.62 199 GLU A C 1
ATOM 1581 O O . GLU A 1 199 ? -15.674 -2.974 -2.152 1.00 77.62 199 GLU A O 1
ATOM 1586 N N . LYS A 1 200 ? -13.773 -1.910 -2.734 1.00 77.19 200 LYS A N 1
ATOM 1587 C CA . LYS A 1 200 ? -13.212 -3.008 -3.531 1.00 77.19 200 LYS A CA 1
ATOM 1588 C C . LYS A 1 200 ? -13.073 -4.279 -2.694 1.00 77.19 200 LYS A C 1
ATOM 1590 O O . LYS A 1 200 ? -13.569 -5.337 -3.086 1.00 77.19 200 LYS A O 1
ATOM 1595 N N . GLN A 1 201 ? -12.503 -4.173 -1.492 1.00 68.38 201 GLN A N 1
ATOM 1596 C CA . GLN A 1 201 ? -12.356 -5.311 -0.579 1.00 68.38 201 GLN A CA 1
ATOM 1597 C C . GLN A 1 201 ? -13.703 -5.872 -0.101 1.00 68.38 201 GLN A C 1
ATOM 1599 O O . GLN A 1 201 ? -13.835 -7.088 0.051 1.00 68.38 201 GLN A O 1
ATOM 1604 N N . LYS A 1 202 ? -14.723 -5.027 0.097 1.00 68.06 202 LYS A N 1
ATOM 1605 C CA . LYS A 1 202 ? -16.092 -5.485 0.394 1.00 68.06 202 LYS A CA 1
ATOM 1606 C C . LYS A 1 202 ? -16.702 -6.254 -0.784 1.00 68.06 202 LYS A C 1
ATOM 1608 O O . LYS A 1 202 ? -17.295 -7.310 -0.574 1.00 68.06 202 LYS A O 1
ATOM 1613 N N . SER A 1 203 ? -16.522 -5.764 -2.013 1.00 67.94 203 SER A N 1
ATOM 1614 C CA . SER A 1 203 ? -17.002 -6.426 -3.237 1.00 67.94 203 SER A CA 1
ATOM 1615 C C . SER A 1 203 ? -16.325 -7.781 -3.486 1.00 67.94 203 SER A C 1
ATOM 1617 O O . SER A 1 203 ? -16.964 -8.725 -3.947 1.00 67.94 203 SER A O 1
ATOM 1619 N N . LEU A 1 204 ? -15.039 -7.900 -3.150 1.00 62.16 204 LEU A N 1
ATOM 1620 C CA . LEU A 1 204 ? -14.291 -9.157 -3.238 1.00 62.16 204 LEU A CA 1
ATOM 1621 C C . LEU A 1 204 ? -14.780 -10.182 -2.203 1.00 62.16 204 LEU A C 1
ATOM 1623 O O . LEU A 1 204 ? -15.057 -11.325 -2.564 1.00 62.16 204 LEU A O 1
ATOM 1627 N N . LYS A 1 205 ? -14.980 -9.764 -0.945 1.00 56.12 205 LYS A N 1
ATOM 1628 C CA . LYS A 1 205 ? -15.511 -10.632 0.124 1.00 56.12 205 LYS A CA 1
ATOM 1629 C C . LYS A 1 205 ? -16.926 -11.145 -0.168 1.00 56.12 205 LYS A C 1
ATOM 1631 O O . LYS A 1 205 ? -17.224 -12.305 0.096 1.00 56.12 205 LYS A O 1
ATOM 1636 N N . SER A 1 206 ? -17.799 -10.319 -0.751 1.00 53.53 206 SER A N 1
ATOM 1637 C CA . SER A 1 206 ? -19.160 -10.754 -1.099 1.00 53.53 206 SER A CA 1
ATOM 1638 C C . SER A 1 206 ? -19.204 -11.761 -2.256 1.00 53.53 206 SER A C 1
ATOM 1640 O O . SER A 1 206 ? -20.174 -12.510 -2.368 1.00 53.53 206 SER A O 1
ATOM 1642 N N . LYS A 1 207 ? -18.154 -11.824 -3.089 1.00 53.81 207 LYS A N 1
ATOM 1643 C CA . LYS A 1 207 ? -18.031 -12.794 -4.188 1.00 53.81 207 LYS A CA 1
ATOM 1644 C C . LYS A 1 207 ? -17.475 -14.153 -3.763 1.00 53.81 207 LYS A C 1
ATOM 1646 O O . LYS A 1 207 ? -17.853 -15.141 -4.388 1.00 53.81 207 LYS A O 1
ATOM 1651 N N . ASP A 1 208 ? -16.614 -14.229 -2.743 1.00 48.25 208 ASP A N 1
ATOM 1652 C CA . ASP A 1 208 ? -16.053 -15.517 -2.287 1.00 48.25 208 ASP A CA 1
ATOM 1653 C C . ASP A 1 208 ? -16.951 -16.259 -1.274 1.00 48.25 208 ASP A C 1
ATOM 1655 O O . ASP A 1 208 ? -16.834 -17.473 -1.107 1.00 48.25 208 ASP A O 1
ATOM 1659 N N . GLY A 1 209 ? -17.912 -15.557 -0.659 1.00 52.62 209 GLY A N 1
ATOM 1660 C CA . GLY A 1 209 ? -18.902 -16.141 0.251 1.00 52.62 209 GLY A CA 1
ATOM 1661 C C . GLY A 1 209 ? -18.362 -16.530 1.634 1.00 52.62 209 GLY A C 1
ATOM 1662 O O . GLY A 1 209 ? -19.135 -17.012 2.465 1.00 52.62 209 GLY A O 1
ATOM 1663 N N . SER A 1 210 ? -17.074 -16.325 1.914 1.00 54.84 210 SER A N 1
ATOM 1664 C CA . SER A 1 210 ? -16.473 -16.558 3.223 1.00 54.84 210 SER A CA 1
ATOM 1665 C C . SER A 1 210 ? -16.576 -15.319 4.113 1.00 54.84 210 SER A C 1
ATOM 1667 O O . SER A 1 210 ? -16.250 -14.188 3.749 1.00 54.84 210 SER A O 1
ATOM 1669 N N . LEU A 1 211 ? -17.081 -15.554 5.320 1.00 58.03 211 LEU A N 1
ATOM 1670 C CA . LEU A 1 211 ? -17.210 -14.551 6.367 1.00 58.03 211 LEU A CA 1
ATOM 1671 C C . LEU A 1 211 ? -15.835 -14.299 6.991 1.00 58.03 211 LEU A C 1
ATOM 1673 O O . LEU A 1 211 ? -15.116 -15.245 7.327 1.00 58.03 211 LEU A O 1
ATOM 1677 N N . SER A 1 212 ? -15.463 -13.032 7.187 1.00 64.56 212 SER A N 1
ATOM 1678 C CA . SER A 1 212 ? -14.244 -12.708 7.931 1.00 64.56 212 SER A CA 1
ATOM 1679 C C . SER A 1 212 ? -14.370 -13.126 9.403 1.00 64.56 212 SER A C 1
ATOM 1681 O O . SER A 1 212 ? -15.469 -13.351 9.903 1.00 64.56 212 SER A O 1
ATOM 1683 N N . LYS A 1 213 ? -13.254 -13.237 10.140 1.00 70.19 213 LYS A N 1
ATOM 1684 C CA . LYS A 1 213 ? -13.294 -13.611 11.571 1.00 70.19 213 LYS A CA 1
ATOM 1685 C C . LYS A 1 213 ? -14.181 -12.680 12.406 1.00 70.19 213 LYS A C 1
ATOM 1687 O O . LYS A 1 213 ? -14.832 -13.145 13.336 1.00 70.19 213 LYS A O 1
ATOM 1692 N N . GLU A 1 214 ? -14.200 -11.394 12.072 1.00 69.50 214 GLU A N 1
ATOM 1693 C CA . GLU A 1 214 ? -15.078 -10.400 12.695 1.00 69.50 214 GLU A CA 1
ATOM 1694 C C . GLU A 1 214 ? -16.540 -10.688 12.348 1.00 69.50 214 GLU A C 1
ATOM 1696 O O . GLU A 1 214 ? -17.356 -10.824 13.258 1.00 69.50 214 GLU A O 1
ATOM 1701 N N . ASP A 1 215 ? -16.848 -10.926 11.068 1.00 75.25 215 ASP A N 1
ATOM 1702 C CA . ASP A 1 215 ? -18.200 -11.288 10.622 1.00 75.25 215 ASP A CA 1
ATOM 1703 C C . ASP A 1 215 ? -18.696 -12.577 11.294 1.00 75.25 215 ASP A C 1
ATOM 1705 O O . ASP A 1 215 ? -19.865 -12.671 11.652 1.00 75.25 215 ASP A O 1
ATOM 1709 N N . VAL A 1 216 ? -17.814 -13.557 11.526 1.00 77.44 216 VAL A N 1
ATOM 1710 C CA . VAL A 1 216 ? -18.136 -14.796 12.255 1.00 77.44 216 VAL A CA 1
ATOM 1711 C C . VAL A 1 216 ? -18.489 -14.509 13.716 1.00 77.44 216 VAL A C 1
ATOM 1713 O O . VAL A 1 216 ? -19.458 -15.068 14.232 1.00 77.44 216 VAL A O 1
ATOM 1716 N N . MET A 1 217 ? -17.743 -13.634 14.397 1.00 80.69 217 MET A N 1
ATOM 1717 C CA . MET A 1 217 ? -18.061 -13.265 15.782 1.00 80.69 217 MET A CA 1
ATOM 1718 C C . MET A 1 217 ? -19.361 -12.458 15.881 1.00 80.69 217 MET A C 1
ATOM 1720 O O . MET A 1 217 ? -20.158 -12.669 16.799 1.00 80.69 217 MET A O 1
ATOM 1724 N N . ILE A 1 218 ? -19.615 -11.564 14.925 1.00 86.94 218 ILE A N 1
ATOM 1725 C CA . ILE A 1 218 ? -20.846 -10.767 14.901 1.00 86.94 218 ILE A CA 1
ATOM 1726 C C . ILE A 1 218 ? -22.038 -11.649 14.523 1.00 86.94 218 ILE A C 1
ATOM 1728 O O . ILE A 1 218 ? -23.096 -11.531 15.135 1.00 86.94 218 ILE A O 1
ATOM 1732 N N . LYS A 1 219 ? -21.858 -12.607 13.606 1.00 85.44 219 LYS A N 1
ATOM 1733 C CA . LYS A 1 219 ? -22.870 -13.620 13.281 1.00 85.44 219 LYS A CA 1
ATOM 1734 C C . LYS A 1 219 ? -23.261 -14.432 14.508 1.00 85.44 219 LYS A C 1
ATOM 1736 O O . LYS A 1 219 ? -24.444 -14.516 14.810 1.00 85.44 219 LYS A O 1
ATOM 1741 N N . ALA A 1 220 ? -22.290 -14.931 15.272 1.00 88.44 220 ALA A N 1
ATOM 1742 C CA . ALA A 1 220 ? -22.567 -15.634 16.525 1.00 88.44 220 ALA A CA 1
ATOM 1743 C C . ALA A 1 220 ? -23.349 -14.762 17.529 1.00 88.44 220 ALA A C 1
ATOM 1745 O O . ALA A 1 220 ? -24.220 -15.258 18.242 1.00 88.44 220 ALA A O 1
ATOM 1746 N N . THR A 1 221 ? -23.072 -13.454 17.561 1.00 93.19 221 THR A N 1
ATOM 1747 C CA . THR A 1 221 ? -23.822 -12.500 18.392 1.00 93.19 221 THR A CA 1
ATOM 1748 C C . THR A 1 221 ? -25.272 -12.371 17.926 1.00 93.19 221 THR A C 1
ATOM 1750 O O . THR A 1 221 ? -26.190 -12.467 18.740 1.00 93.19 221 THR A O 1
ATOM 1753 N N . ILE A 1 222 ? -25.484 -12.199 16.619 1.00 93.38 222 ILE A N 1
ATOM 1754 C CA . ILE A 1 222 ? -26.815 -12.128 16.007 1.00 93.38 222 ILE A CA 1
ATOM 1755 C C . ILE A 1 222 ? -27.593 -13.420 16.275 1.00 93.38 222 ILE A C 1
ATOM 1757 O O . ILE A 1 222 ? -28.730 -13.346 16.723 1.00 93.38 222 ILE A O 1
ATOM 1761 N N . ASP A 1 223 ? -26.969 -14.588 16.111 1.00 93.19 223 ASP A N 1
ATOM 1762 C CA . ASP A 1 223 ? -27.593 -15.889 16.380 1.00 93.19 223 ASP A CA 1
ATOM 1763 C C . ASP A 1 223 ? -28.030 -16.027 17.849 1.00 93.19 223 ASP A C 1
ATOM 1765 O O . ASP A 1 223 ? -29.122 -16.520 18.131 1.00 93.19 223 ASP A O 1
ATOM 1769 N N . GLY A 1 224 ? -27.224 -15.536 18.797 1.00 94.81 224 GLY A N 1
ATOM 1770 C CA . GLY A 1 224 ? -27.590 -15.503 20.216 1.00 94.81 224 GLY A CA 1
ATOM 1771 C C . GLY A 1 224 ? -28.784 -14.588 20.520 1.00 94.81 224 GLY A C 1
ATOM 1772 O O . GLY A 1 224 ? -29.655 -14.945 21.322 1.00 94.81 224 GLY A O 1
ATOM 1773 N N . LEU A 1 225 ? -28.866 -13.428 19.861 1.00 95.62 225 LEU A N 1
ATOM 1774 C CA . LEU A 1 225 ? -30.016 -12.522 19.968 1.00 95.62 225 LEU A CA 1
ATOM 1775 C C . LEU A 1 225 ? -31.278 -13.148 19.357 1.00 95.62 225 LEU A C 1
ATOM 1777 O O . LEU A 1 225 ? -32.342 -13.079 19.976 1.00 95.62 225 LEU A O 1
ATOM 1781 N N . THR A 1 226 ? -31.158 -13.815 18.204 1.00 95.88 226 THR A N 1
ATOM 1782 C CA . THR A 1 226 ? -32.254 -14.567 17.572 1.00 95.88 226 THR A CA 1
ATOM 1783 C C . THR A 1 226 ? -32.772 -15.666 18.492 1.00 95.88 226 THR A C 1
ATOM 1785 O O . THR A 1 226 ? -33.972 -15.729 18.751 1.00 95.88 226 THR A O 1
ATOM 1788 N N . ALA A 1 227 ? -31.881 -16.482 19.063 1.00 93.38 227 ALA A N 1
ATOM 1789 C CA . ALA A 1 227 ? -32.261 -17.542 19.994 1.00 93.38 227 ALA A CA 1
ATOM 1790 C C . ALA A 1 227 ? -33.001 -16.985 21.221 1.00 93.38 227 ALA A C 1
ATOM 1792 O O . ALA A 1 227 ? -34.036 -17.515 21.617 1.00 93.38 227 ALA A O 1
ATOM 1793 N N . THR A 1 228 ? -32.531 -15.861 21.770 1.00 95.94 228 THR A N 1
ATOM 1794 C CA . THR A 1 228 ? -33.195 -15.179 22.893 1.00 95.94 228 THR A CA 1
ATOM 1795 C C . THR A 1 228 ? -34.603 -14.701 22.518 1.00 95.94 228 THR A C 1
ATOM 1797 O O . THR A 1 228 ? -35.544 -14.851 23.301 1.00 95.94 228 THR A O 1
ATOM 1800 N N . ALA A 1 229 ? -34.770 -14.135 21.318 1.00 94.88 229 ALA A N 1
ATOM 1801 C CA . ALA A 1 229 ? -36.069 -13.692 20.818 1.00 94.88 229 ALA A CA 1
ATOM 1802 C C . ALA A 1 229 ? -37.030 -14.875 20.614 1.00 94.88 229 ALA A C 1
ATOM 1804 O O . ALA A 1 229 ? -38.186 -14.809 21.032 1.00 94.88 229 ALA A O 1
ATOM 1805 N N . VAL A 1 230 ? -36.536 -15.976 20.042 1.00 93.50 230 VAL A N 1
ATOM 1806 C CA . VAL A 1 230 ? -37.277 -17.229 19.851 1.00 93.50 230 VAL A CA 1
ATOM 1807 C C . VAL A 1 230 ? -37.711 -17.838 21.187 1.00 93.50 230 VAL A C 1
ATOM 1809 O O . VAL A 1 230 ? -38.870 -18.226 21.336 1.00 93.50 230 VAL A O 1
ATOM 1812 N N . GLU A 1 231 ? -36.829 -17.887 22.188 1.00 91.44 231 GLU A N 1
ATOM 1813 C CA . GLU A 1 231 ? -37.174 -18.376 23.527 1.00 91.44 231 GLU A CA 1
ATOM 1814 C C . GLU A 1 231 ? -38.257 -17.512 24.180 1.00 91.44 231 GLU A C 1
ATOM 1816 O O . GLU A 1 231 ? -39.246 -18.039 24.696 1.00 91.44 231 GLU A O 1
ATOM 1821 N N . LYS A 1 232 ? -38.126 -16.181 24.105 1.00 91.38 232 LYS A N 1
ATOM 1822 C CA . LYS A 1 232 ? -39.149 -15.252 24.603 1.00 91.38 232 LYS A CA 1
ATOM 1823 C C . LYS A 1 232 ? -40.489 -15.447 23.894 1.00 91.38 232 LYS A C 1
ATOM 1825 O O . LYS A 1 232 ? -41.511 -15.543 24.572 1.00 91.38 232 LYS A O 1
ATOM 1830 N N . ALA A 1 233 ? -40.489 -15.577 22.567 1.00 90.31 233 ALA A N 1
ATOM 1831 C CA . ALA A 1 233 ? -41.686 -15.874 21.782 1.00 90.31 233 ALA A CA 1
ATOM 1832 C C . ALA A 1 233 ? -42.333 -17.206 22.198 1.00 90.31 233 ALA A C 1
ATOM 1834 O O . ALA A 1 233 ? -43.552 -17.295 22.326 1.00 90.31 233 ALA A O 1
ATOM 1835 N N . CYS A 1 234 ? -41.527 -18.239 22.453 1.00 87.12 234 CYS A N 1
ATOM 1836 C CA . CYS A 1 234 ? -42.019 -19.551 22.864 1.00 87.12 234 CYS A CA 1
ATOM 1837 C C . CYS A 1 234 ? -42.652 -19.534 24.264 1.00 87.12 234 CYS A C 1
ATOM 1839 O O . CYS A 1 234 ? -43.645 -20.222 24.494 1.00 87.12 234 CYS A O 1
ATOM 1841 N N . VAL A 1 235 ? -42.064 -18.790 25.206 1.00 88.38 235 VAL A N 1
ATOM 1842 C CA . VAL A 1 235 ? -42.484 -18.792 26.618 1.00 88.38 235 VAL A CA 1
ATOM 1843 C C . VAL A 1 235 ? -43.632 -17.819 26.880 1.00 88.38 235 VAL A C 1
ATOM 1845 O O . VAL A 1 235 ? -44.540 -18.141 27.642 1.00 88.38 235 VAL A O 1
ATOM 1848 N N . LEU A 1 236 ? -43.588 -16.633 26.272 1.00 87.06 236 LEU A N 1
ATOM 1849 C CA . LEU A 1 236 ? -44.494 -15.520 26.581 1.00 87.06 236 LEU A CA 1
ATOM 1850 C C . LEU A 1 236 ? -45.487 -15.223 25.446 1.00 87.06 236 LEU A C 1
ATOM 1852 O O . LEU A 1 236 ? -46.453 -14.487 25.647 1.00 87.06 236 LEU A O 1
ATOM 1856 N N . GLY A 1 237 ? -45.276 -15.783 24.249 1.00 87.00 237 GLY A N 1
ATOM 1857 C CA . GLY A 1 237 ? -46.133 -15.549 23.089 1.00 87.00 237 GLY A CA 1
ATOM 1858 C C . GLY A 1 237 ? -46.287 -14.058 22.787 1.00 87.00 237 GLY A C 1
ATOM 1859 O O . GLY A 1 237 ? -45.307 -13.322 22.679 1.00 87.00 237 GLY A O 1
ATOM 1860 N N . VAL A 1 238 ? -47.537 -13.598 22.702 1.00 83.56 238 VAL A N 1
ATOM 1861 C CA . VAL A 1 238 ? -47.877 -12.198 22.391 1.00 83.56 238 VAL A CA 1
ATOM 1862 C C . VAL A 1 238 ? -47.307 -11.183 23.390 1.00 83.56 238 VAL A C 1
ATOM 1864 O O . VAL A 1 238 ? -47.063 -10.038 23.008 1.00 83.56 238 VAL A O 1
ATOM 1867 N N . GLU A 1 239 ? -47.046 -11.578 24.640 1.00 87.25 239 GLU A N 1
ATOM 1868 C CA . GLU A 1 239 ? -46.480 -10.683 25.659 1.00 87.25 239 GLU A CA 1
ATOM 1869 C C . GLU A 1 239 ? -45.002 -10.341 25.394 1.00 87.25 239 GLU A C 1
ATOM 1871 O O . GLU A 1 239 ? -44.517 -9.330 25.890 1.00 87.25 239 GLU A O 1
ATOM 1876 N N . ALA A 1 240 ? -44.290 -11.115 24.563 1.00 89.62 240 ALA A N 1
ATOM 1877 C CA . ALA A 1 240 ? -42.896 -10.840 24.197 1.00 89.62 240 ALA A CA 1
ATOM 1878 C C . ALA A 1 240 ? -42.723 -9.815 23.061 1.00 89.62 240 ALA A C 1
ATOM 1880 O O . ALA A 1 240 ? -41.588 -9.505 22.704 1.00 89.62 240 ALA A O 1
ATOM 1881 N N . THR A 1 241 ? -43.805 -9.295 22.469 1.00 89.50 241 THR A N 1
ATOM 1882 C CA . THR A 1 241 ? -43.739 -8.487 21.232 1.00 89.50 241 THR A CA 1
ATOM 1883 C C . THR A 1 241 ? -42.836 -7.251 21.358 1.00 89.50 241 THR A C 1
ATOM 1885 O O . THR A 1 241 ? -42.100 -6.937 20.425 1.00 89.50 241 THR A O 1
ATOM 1888 N N . GLU A 1 242 ? -42.861 -6.563 22.503 1.00 91.38 242 GLU A N 1
ATOM 1889 C CA . GLU A 1 242 ? -42.025 -5.377 22.752 1.00 91.38 242 GLU A CA 1
ATOM 1890 C C . GLU A 1 242 ? -40.538 -5.748 22.871 1.00 91.38 242 GLU A C 1
ATOM 1892 O O . GLU A 1 242 ? -39.706 -5.209 22.141 1.00 91.38 242 GLU A O 1
ATOM 1897 N N . ASP A 1 243 ? -40.219 -6.745 23.701 1.00 90.50 243 ASP A N 1
ATOM 1898 C CA . ASP A 1 243 ? -38.853 -7.250 23.887 1.00 90.50 243 ASP A CA 1
ATOM 1899 C C . ASP A 1 243 ? -38.242 -7.770 22.576 1.00 90.50 243 ASP A C 1
ATOM 1901 O O . ASP A 1 243 ? -37.074 -7.521 22.274 1.00 90.50 243 ASP A O 1
ATOM 1905 N N . ILE A 1 244 ? -39.033 -8.493 21.779 1.00 94.81 244 ILE A N 1
ATOM 1906 C CA . ILE A 1 244 ? -38.631 -8.984 20.456 1.00 94.81 244 ILE A CA 1
ATOM 1907 C C . ILE A 1 244 ? -38.352 -7.809 19.515 1.00 94.81 244 ILE A C 1
ATOM 1909 O O . ILE A 1 244 ? -37.395 -7.865 18.744 1.00 94.81 244 ILE A O 1
ATOM 1913 N N . GLY A 1 245 ? -39.150 -6.740 19.585 1.00 92.69 245 GLY A N 1
ATOM 1914 C CA . GLY A 1 245 ? -38.941 -5.525 18.800 1.00 92.69 245 GLY A CA 1
ATOM 1915 C C . GLY A 1 245 ? -37.593 -4.859 19.087 1.00 92.69 245 GLY A C 1
ATOM 1916 O O . GLY A 1 245 ? -36.877 -4.501 18.150 1.00 92.69 245 GLY A O 1
ATOM 1917 N N . GLU A 1 246 ? -37.204 -4.756 20.360 1.00 94.44 246 GLU A N 1
ATOM 1918 C CA . GLU A 1 246 ? -35.900 -4.206 20.760 1.00 94.44 246 GLU A CA 1
ATOM 1919 C C . GLU A 1 246 ? -34.730 -5.111 20.340 1.00 94.44 246 GLU A C 1
ATOM 1921 O O . GLU A 1 246 ? -33.716 -4.631 19.821 1.00 94.44 246 GLU A O 1
ATOM 1926 N N . LEU A 1 247 ? -34.878 -6.435 20.472 1.00 94.88 247 LEU A N 1
ATOM 1927 C CA . LEU A 1 247 ? -33.882 -7.393 19.977 1.00 94.88 247 LEU A CA 1
ATOM 1928 C C . LEU A 1 247 ? -33.719 -7.297 18.456 1.00 94.88 247 LEU A C 1
ATOM 1930 O O . LEU A 1 247 ? -32.593 -7.208 17.966 1.00 94.88 247 LEU A O 1
ATOM 1934 N N . ARG A 1 248 ? -34.825 -7.225 17.708 1.00 96.94 248 ARG A N 1
ATOM 1935 C CA . ARG A 1 248 ? -34.811 -7.049 16.251 1.00 96.94 248 ARG A CA 1
ATOM 1936 C C . ARG A 1 248 ? -34.110 -5.757 15.853 1.00 96.94 248 ARG A C 1
ATOM 1938 O O . ARG A 1 248 ? -33.318 -5.747 14.914 1.00 96.94 248 ARG A O 1
ATOM 1945 N N . LYS A 1 249 ? -34.392 -4.658 16.558 1.00 92.94 249 LYS A N 1
ATOM 1946 C CA . LYS A 1 249 ? -33.744 -3.365 16.319 1.00 92.94 249 LYS A CA 1
ATOM 1947 C C . LYS A 1 249 ? -32.238 -3.453 16.559 1.00 92.94 249 LYS A C 1
ATOM 1949 O O . LYS A 1 249 ? -31.476 -2.992 15.717 1.00 92.94 249 LYS A O 1
ATOM 1954 N N . THR A 1 250 ? -31.821 -4.117 17.634 1.00 93.44 250 THR A N 1
ATOM 1955 C CA . THR A 1 250 ? -30.404 -4.361 17.942 1.00 93.44 250 THR A CA 1
ATOM 1956 C C . THR A 1 250 ? -29.729 -5.184 16.841 1.00 93.44 250 THR A C 1
ATOM 1958 O O . THR A 1 250 ? -28.646 -4.834 16.382 1.00 93.44 250 THR A O 1
ATOM 1961 N N . VAL A 1 251 ? -30.383 -6.244 16.352 1.00 91.69 251 VAL A N 1
ATOM 1962 C CA . VAL A 1 251 ? -29.885 -7.055 15.227 1.00 91.69 251 VAL A CA 1
ATOM 1963 C C . VAL A 1 251 ? -29.780 -6.223 13.946 1.00 91.69 251 VAL A C 1
ATOM 1965 O O . VAL A 1 251 ? -28.757 -6.278 13.269 1.00 91.69 251 VAL A O 1
ATOM 1968 N N . ALA A 1 252 ? -30.787 -5.408 13.629 1.00 88.25 252 ALA A N 1
ATOM 1969 C CA . ALA A 1 252 ? -30.764 -4.527 12.462 1.00 88.25 252 ALA A CA 1
ATOM 1970 C C . ALA A 1 252 ? -29.659 -3.460 12.558 1.00 88.25 252 ALA A C 1
ATOM 1972 O O . ALA A 1 252 ? -29.010 -3.152 11.560 1.00 88.25 252 ALA A O 1
ATOM 1973 N N . GLU A 1 253 ? -29.417 -2.914 13.752 1.00 89.44 253 GLU A N 1
ATOM 1974 C CA . GLU A 1 253 ? -28.322 -1.980 14.010 1.00 89.44 253 GLU A CA 1
ATOM 1975 C C . GLU A 1 253 ? -26.960 -2.657 13.856 1.00 89.44 253 GLU A C 1
ATOM 1977 O O . GLU A 1 253 ? -26.093 -2.081 13.208 1.00 89.44 253 GLU A O 1
ATOM 1982 N N . LEU A 1 254 ? -26.783 -3.888 14.349 1.00 86.00 254 LEU A N 1
ATOM 1983 C CA . LEU A 1 254 ? -25.561 -4.666 14.123 1.00 86.00 254 LEU A CA 1
ATOM 1984 C C . LEU A 1 254 ? -25.347 -4.936 12.630 1.00 86.00 254 LEU A C 1
ATOM 1986 O O . LEU A 1 254 ? -24.269 -4.668 12.108 1.00 86.00 254 LEU A O 1
ATOM 1990 N N . ILE A 1 255 ? -26.372 -5.397 11.915 1.00 82.50 255 ILE A N 1
ATOM 1991 C CA . ILE A 1 255 ? -26.271 -5.660 10.475 1.00 82.50 255 ILE A CA 1
ATOM 1992 C C . ILE A 1 255 ? -25.902 -4.382 9.717 1.00 82.50 255 ILE A C 1
ATOM 1994 O O . ILE A 1 255 ? -24.978 -4.393 8.908 1.00 82.50 255 ILE A O 1
ATOM 1998 N N . ARG A 1 256 ? -26.556 -3.256 10.023 1.00 81.00 256 ARG A N 1
ATOM 1999 C CA . ARG A 1 256 ? -26.279 -1.969 9.376 1.00 81.00 256 ARG A CA 1
ATOM 2000 C C . ARG A 1 256 ? -24.895 -1.423 9.725 1.00 81.00 256 ARG A C 1
ATOM 2002 O O . ARG A 1 256 ? -24.180 -0.988 8.826 1.00 81.00 256 ARG A O 1
ATOM 2009 N N . PHE A 1 257 ? -24.528 -1.416 11.006 1.00 76.44 257 PHE A N 1
ATOM 2010 C CA . PHE A 1 257 ? -23.256 -0.874 11.492 1.00 76.44 257 PHE A CA 1
ATOM 2011 C C . PHE A 1 257 ? -22.078 -1.639 10.890 1.00 76.44 257 PHE A C 1
ATOM 2013 O O . PHE A 1 257 ? -21.144 -1.036 10.369 1.00 76.44 257 PHE A O 1
ATOM 2020 N N . TRP A 1 258 ? -22.179 -2.967 10.863 1.00 77.88 258 TRP A N 1
ATOM 2021 C CA . TRP A 1 258 ? -21.142 -3.841 10.322 1.00 77.88 258 TRP A CA 1
ATOM 2022 C C . TRP A 1 258 ? -21.282 -4.097 8.813 1.00 77.88 258 TRP A C 1
ATOM 2024 O O . TRP A 1 258 ? -20.471 -4.815 8.238 1.00 77.88 258 TRP A O 1
ATOM 2034 N N . SER A 1 259 ? -22.266 -3.476 8.145 1.00 71.00 259 SER A N 1
ATOM 2035 C CA . SER A 1 259 ? -22.548 -3.656 6.708 1.00 71.00 259 SER A CA 1
ATOM 2036 C C . SER A 1 259 ? -22.685 -5.134 6.297 1.00 71.00 259 SER A C 1
ATOM 2038 O O . SER A 1 259 ? -22.160 -5.549 5.263 1.00 71.00 259 SER A O 1
ATOM 2040 N N . LEU A 1 260 ? -23.347 -5.930 7.138 1.00 76.12 260 LEU A N 1
ATOM 2041 C CA . LEU A 1 260 ? -23.561 -7.364 6.945 1.00 76.12 260 LEU A CA 1
ATOM 2042 C C . LEU A 1 260 ? -24.748 -7.630 6.009 1.00 76.12 260 LEU A C 1
ATOM 2044 O O . LEU A 1 260 ? -25.512 -6.732 5.662 1.00 76.12 260 LEU A O 1
ATOM 2048 N N . ASP A 1 261 ? -24.907 -8.890 5.610 1.00 79.19 261 ASP A N 1
ATOM 2049 C CA . ASP A 1 261 ? -25.976 -9.319 4.712 1.00 79.19 261 ASP A CA 1
ATOM 2050 C C . ASP A 1 261 ? -27.368 -9.165 5.354 1.00 79.19 261 ASP A C 1
ATOM 2052 O O . ASP A 1 261 ? -27.647 -9.738 6.413 1.00 79.19 261 ASP A O 1
ATOM 2056 N N . GLU A 1 262 ? -28.265 -8.424 4.693 1.00 83.38 262 GLU A N 1
ATOM 2057 C CA . GLU A 1 262 ? -29.637 -8.189 5.166 1.00 83.38 262 GLU A CA 1
ATOM 2058 C C . GLU A 1 262 ? -30.451 -9.483 5.317 1.00 83.38 262 GLU A C 1
ATOM 2060 O O . GLU A 1 262 ? -31.360 -9.536 6.150 1.00 83.38 262 GLU A O 1
ATOM 2065 N N . ARG A 1 263 ? -30.073 -10.568 4.620 1.00 85.69 263 ARG A N 1
ATOM 2066 C CA . ARG A 1 263 ? -30.699 -11.896 4.765 1.00 85.69 263 ARG A CA 1
ATOM 2067 C C . ARG A 1 263 ? -30.659 -12.424 6.199 1.00 85.69 263 ARG A C 1
ATOM 2069 O O . ARG A 1 263 ? -31.464 -13.274 6.567 1.00 85.69 263 ARG A O 1
ATOM 2076 N N . TRP A 1 264 ? -29.740 -11.942 7.036 1.00 86.38 264 TRP A N 1
ATOM 2077 C CA . TRP A 1 264 ? -29.689 -12.330 8.447 1.00 86.38 264 TRP A CA 1
ATOM 2078 C C . TRP A 1 264 ? -30.821 -11.714 9.272 1.00 86.38 264 TRP A C 1
ATOM 2080 O O . TRP A 1 264 ? -31.296 -12.354 10.209 1.00 86.38 264 TRP A O 1
ATOM 2090 N N . LEU A 1 265 ? -31.288 -10.514 8.910 1.00 91.62 265 LEU A N 1
ATOM 2091 C CA . LEU A 1 265 ? -32.466 -9.910 9.533 1.00 91.62 265 LEU A CA 1
ATOM 2092 C C . LEU A 1 265 ? -33.740 -10.628 9.078 1.00 91.62 265 LEU A C 1
ATOM 2094 O O . LEU A 1 265 ? -34.615 -10.898 9.895 1.00 91.62 265 LEU A O 1
ATOM 2098 N N . GLU A 1 266 ? -33.812 -10.998 7.797 1.00 90.00 266 GLU A N 1
ATOM 2099 C CA . GLU A 1 266 ? -34.912 -11.813 7.264 1.00 90.00 266 GLU A CA 1
ATOM 2100 C C . GLU A 1 266 ? -34.998 -13.171 7.976 1.00 90.00 266 GLU A C 1
ATOM 2102 O O . GLU A 1 266 ? -36.086 -13.626 8.328 1.00 90.00 266 GLU A O 1
ATOM 2107 N N . GLN A 1 267 ? -33.849 -13.803 8.241 1.00 91.25 267 GLN A N 1
ATOM 2108 C CA . GLN A 1 267 ? -33.791 -15.057 8.986 1.00 91.25 267 GLN A CA 1
ATOM 2109 C C . GLN A 1 267 ? -34.263 -14.889 10.439 1.00 91.25 267 GLN A C 1
ATOM 2111 O O . GLN A 1 267 ? -35.044 -15.715 10.911 1.00 91.25 267 GLN A O 1
ATOM 2116 N N . PHE A 1 268 ? -33.846 -13.818 11.126 1.00 95.19 268 PHE A N 1
ATOM 2117 C CA . PHE A 1 268 ? -34.352 -13.488 12.464 1.00 95.19 268 PHE A CA 1
ATOM 2118 C C . PHE A 1 268 ? -35.885 -13.386 12.466 1.00 95.19 268 PHE A C 1
ATOM 2120 O O . PHE A 1 268 ? -36.551 -14.029 13.281 1.00 95.19 268 PHE A O 1
ATOM 2127 N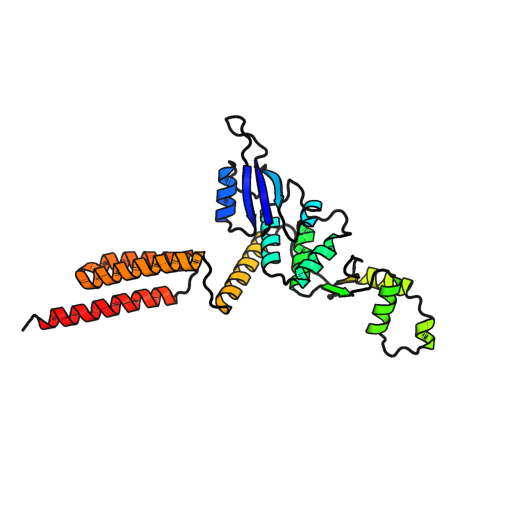 N . ASP A 1 269 ? -36.448 -12.616 11.529 1.00 94.00 269 ASP A N 1
ATOM 2128 C CA . ASP A 1 269 ? -37.892 -12.382 11.439 1.00 94.00 269 ASP A CA 1
ATOM 2129 C C . ASP A 1 269 ? -38.657 -13.688 11.192 1.00 94.00 269 ASP A C 1
ATOM 2131 O O . ASP A 1 269 ? -39.652 -13.974 11.864 1.00 94.00 269 ASP A O 1
ATOM 2135 N N . MET A 1 270 ? -38.154 -14.516 10.275 1.00 92.75 270 MET A N 1
ATOM 2136 C CA . MET A 1 270 ? -38.742 -15.810 9.942 1.00 92.75 270 MET A CA 1
ATOM 2137 C C . MET A 1 270 ? -38.759 -16.771 11.141 1.00 92.75 270 MET A C 1
ATOM 2139 O O . MET A 1 270 ? -39.784 -17.411 11.399 1.00 92.75 270 MET A O 1
ATOM 2143 N N . GLU A 1 271 ? -37.652 -16.894 11.879 1.00 92.81 271 GLU A N 1
ATOM 2144 C CA . GLU A 1 271 ? -37.548 -17.815 13.020 1.00 92.81 271 GLU A CA 1
ATOM 2145 C C . GLU A 1 271 ? -38.501 -17.422 14.155 1.00 92.81 271 GLU A C 1
ATOM 2147 O O . GLU A 1 271 ? -39.226 -18.267 14.688 1.00 92.81 271 GLU A O 1
ATOM 2152 N N . VAL A 1 272 ? -38.571 -16.129 14.476 1.00 92.19 272 VAL A N 1
ATOM 2153 C CA . VAL A 1 272 ? -39.473 -15.614 15.512 1.00 92.19 272 VAL A CA 1
ATOM 2154 C C . VAL A 1 272 ? -40.939 -15.761 15.099 1.00 92.19 272 VAL A C 1
ATOM 2156 O O . VAL A 1 272 ? -41.763 -16.223 15.895 1.00 92.19 272 VAL A O 1
ATOM 2159 N N . GLN A 1 273 ? -41.280 -15.414 13.853 1.00 89.81 273 GLN A N 1
ATOM 2160 C CA . GLN A 1 273 ? -42.653 -15.505 13.354 1.00 89.81 273 GLN A CA 1
ATOM 2161 C C . GLN A 1 273 ? -43.163 -16.951 13.349 1.00 89.81 273 GLN A C 1
ATOM 2163 O O . GLN A 1 273 ? -44.288 -17.205 13.780 1.00 89.81 273 GLN A O 1
ATOM 2168 N N . THR A 1 274 ? -42.318 -17.908 12.954 1.00 89.56 274 THR A N 1
ATOM 2169 C CA . THR A 1 274 ? -42.661 -19.340 12.947 1.00 89.56 274 THR A CA 1
ATOM 2170 C C . THR A 1 274 ? -43.108 -19.825 14.332 1.00 89.56 274 THR A C 1
ATOM 2172 O O . THR A 1 274 ? -44.063 -20.593 14.458 1.00 89.56 274 THR A O 1
ATOM 2175 N N . VAL A 1 275 ? -42.448 -19.356 15.393 1.00 86.81 275 VAL A N 1
ATOM 2176 C CA . VAL A 1 275 ? -42.769 -19.741 16.776 1.00 86.81 275 VAL A CA 1
ATOM 2177 C C . VAL A 1 275 ? -44.012 -19.018 17.292 1.00 86.81 275 VAL A C 1
ATOM 2179 O O . VAL A 1 275 ? -44.857 -19.649 17.928 1.00 86.81 275 VAL A O 1
ATOM 2182 N N . MET A 1 276 ? -44.157 -17.728 16.977 1.00 79.88 276 MET A N 1
ATOM 2183 C CA . MET A 1 276 ? -45.334 -16.921 17.327 1.00 79.88 276 MET A CA 1
ATOM 2184 C C . MET A 1 276 ? -46.628 -17.486 16.719 1.00 79.88 276 MET A C 1
ATOM 2186 O O . MET A 1 276 ? -47.663 -17.536 17.380 1.00 79.88 276 MET A O 1
ATOM 2190 N N . GLU A 1 277 ? -46.589 -17.956 15.471 1.00 80.19 277 GLU A N 1
ATOM 2191 C CA . GLU A 1 277 ? -47.750 -18.569 14.811 1.00 80.19 277 GLU A CA 1
ATOM 2192 C C . GLU A 1 277 ? -48.125 -19.927 15.435 1.00 80.19 277 GLU A C 1
ATOM 2194 O O . GLU A 1 277 ? -49.311 -20.251 15.576 1.00 80.19 277 GLU A O 1
ATOM 2199 N N . GLY A 1 278 ? -47.127 -20.701 15.876 1.00 71.31 278 GLY A N 1
ATOM 2200 C CA . GLY A 1 278 ? -47.323 -21.986 16.550 1.00 71.31 278 GLY A CA 1
ATOM 2201 C C . GLY A 1 278 ? -47.936 -21.871 17.952 1.00 71.31 278 GLY A C 1
ATOM 2202 O O . GLY A 1 278 ? -48.805 -22.671 18.311 1.00 71.31 278 GLY A O 1
ATOM 2203 N N . THR A 1 279 ? -47.545 -20.867 18.743 1.00 61.00 279 THR A N 1
ATOM 2204 C CA . THR A 1 279 ? -48.130 -20.618 20.075 1.00 61.00 279 THR A CA 1
ATOM 2205 C C . THR A 1 279 ? -49.576 -20.131 19.987 1.00 61.00 279 THR A C 1
ATOM 2207 O O . THR A 1 279 ? -50.421 -20.604 20.749 1.00 61.00 279 THR A O 1
ATOM 2210 N N . VAL A 1 280 ? -49.914 -19.284 19.007 1.00 58.53 280 VAL A N 1
ATOM 2211 C CA . VAL A 1 280 ? -51.296 -18.813 18.784 1.00 58.53 280 VAL A CA 1
ATOM 2212 C C . VAL A 1 280 ? -52.255 -19.971 18.459 1.00 58.53 280 VAL A C 1
ATOM 2214 O O . VAL A 1 280 ? -53.390 -19.990 18.945 1.00 58.53 280 VAL A O 1
ATOM 2217 N N . GLN A 1 281 ? -51.806 -20.984 17.708 1.00 56.72 281 GLN A N 1
ATOM 2218 C CA . GLN A 1 281 ? -52.609 -22.184 17.426 1.00 56.72 281 GLN A CA 1
ATOM 2219 C C . GLN A 1 281 ? -52.816 -23.083 18.658 1.00 56.72 281 GLN A C 1
ATOM 2221 O O . GLN A 1 281 ? -53.894 -23.660 18.812 1.00 56.72 281 GLN A O 1
ATOM 2226 N N . GLN A 1 282 ? -51.837 -23.184 19.564 1.00 53.94 282 GLN A N 1
ATOM 2227 C CA . GLN A 1 282 ? -51.9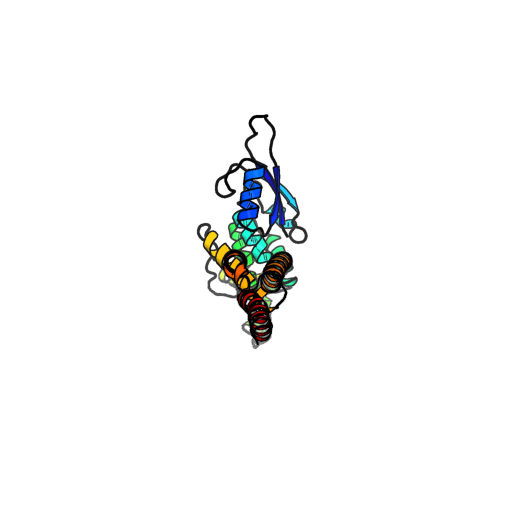74 -23.970 20.799 1.00 53.94 282 GLN A CA 1
ATOM 2228 C C . GLN A 1 282 ? -52.889 -23.297 21.832 1.00 53.94 282 GLN A C 1
ATOM 2230 O O . GLN A 1 282 ? -53.703 -23.975 22.462 1.00 53.94 282 GLN A O 1
ATOM 2235 N N . SER A 1 283 ? -52.823 -21.970 21.969 1.00 53.47 283 SER A N 1
ATOM 2236 C CA . SER A 1 283 ? -53.706 -21.212 22.866 1.00 53.47 283 SER A CA 1
ATOM 2237 C C . SER A 1 283 ? -55.165 -21.200 22.387 1.00 53.47 283 SER A C 1
ATOM 2239 O O . SER A 1 283 ? -56.081 -21.207 23.207 1.00 53.47 283 SER A O 1
ATOM 2241 N N . GLY A 1 284 ? -55.403 -21.254 21.070 1.00 50.09 284 GLY A N 1
ATOM 2242 C CA . GLY A 1 284 ? -56.747 -21.350 20.484 1.00 50.09 284 GLY A CA 1
ATOM 2243 C C . GLY A 1 284 ? -57.428 -22.716 20.651 1.00 50.09 284 GLY A C 1
ATOM 2244 O O . GLY A 1 284 ? -58.648 -22.805 20.535 1.00 50.09 284 GLY A O 1
ATOM 2245 N N . MET A 1 285 ? -56.674 -23.780 20.955 1.00 47.91 285 MET A N 1
ATOM 2246 C CA . MET A 1 285 ? -57.211 -25.140 21.121 1.00 47.91 285 MET A CA 1
ATOM 2247 C C . MET A 1 285 ? -57.601 -25.476 22.573 1.00 47.91 285 MET A C 1
ATOM 2249 O O . MET A 1 285 ? -58.239 -26.499 22.806 1.00 47.91 285 MET A O 1
ATOM 2253 N N . GLN A 1 286 ? -57.252 -24.624 23.548 1.00 45.94 286 GLN A N 1
ATOM 2254 C CA . GLN A 1 286 ? -57.644 -24.778 24.960 1.00 45.94 286 GLN A CA 1
ATOM 2255 C C . GLN A 1 286 ? -58.969 -24.082 25.324 1.00 45.94 286 GLN A C 1
ATOM 2257 O O . GLN A 1 286 ? -59.393 -24.146 26.477 1.00 45.94 286 GLN A O 1
ATOM 2262 N N . ILE A 1 287 ? -59.644 -23.448 24.360 1.00 48.16 287 ILE A N 1
ATOM 2263 C CA . ILE A 1 287 ? -60.955 -22.820 24.558 1.00 48.16 287 ILE A CA 1
ATOM 2264 C C . ILE A 1 287 ? -62.002 -23.583 23.737 1.00 48.16 287 ILE A C 1
ATOM 2266 O O . ILE A 1 287 ? -62.407 -23.137 22.668 1.00 48.16 287 ILE A O 1
ATOM 2270 N N . ASN A 1 288 ? -62.395 -24.764 24.218 1.00 39.66 288 ASN A N 1
ATOM 2271 C CA . ASN A 1 288 ? -63.653 -25.445 23.879 1.00 39.66 288 ASN A CA 1
ATOM 2272 C C . ASN A 1 288 ? -64.034 -26.431 24.984 1.00 39.66 288 ASN A C 1
ATOM 2274 O O . ASN A 1 288 ? -63.182 -27.278 25.332 1.00 39.66 288 ASN A O 1
#

Secondary structure (DSSP, 8-state):
-EEEEEEESS--TTS---EEEEEES--HHHHHHHHHHTT-S-SSS--EEEEEEE-GGGGGGGGT--TT--HHHHHHHHHHHHH--HHHHHHHHHTTTT-SS--HHHHHHHHHHHHTT-EEEETT--SHHHHHHHHHHHH-TT--HHHHTT--HHHHHHHHHHHH--EEETTEEEEESSS----S--SS-HHHHHHHHHHHHHHHHHHH-PPPHHHHHHHHHHHHHHHHHHHHHHHHGGGGHHHHHHHHHHHHHHHHHTT--THHHHHHHHHHHHHHHHHHHHHHTS--

Organism: NCBI:txid1888891